Protein AF-A0A9J7MTH2-F1 (afdb_monomer)

Structure (mmCIF, N/CA/C/O backbone):
data_AF-A0A9J7MTH2-F1
#
_entry.id   AF-A0A9J7MTH2-F1
#
loop_
_atom_site.group_PDB
_atom_site.id
_atom_site.type_symbol
_atom_site.label_atom_id
_atom_site.label_alt_id
_atom_site.label_comp_id
_atom_site.label_asym_id
_atom_site.label_entity_id
_atom_site.label_seq_id
_atom_site.pdbx_PDB_ins_code
_atom_site.Cartn_x
_atom_site.Cartn_y
_atom_site.Cartn_z
_atom_site.occupancy
_atom_site.B_iso_or_equiv
_atom_site.auth_seq_id
_atom_site.auth_comp_id
_atom_site.auth_asym_id
_atom_site.auth_atom_id
_atom_site.pdbx_PDB_model_num
ATOM 1 N N . MET A 1 1 ? 22.127 -28.794 -50.608 1.00 39.22 1 MET A N 1
ATOM 2 C CA . MET A 1 1 ? 23.336 -27.946 -50.557 1.00 39.22 1 MET A CA 1
ATOM 3 C C . MET A 1 1 ? 23.397 -27.371 -49.159 1.00 39.22 1 MET A C 1
ATOM 5 O O . MET A 1 1 ? 22.383 -26.868 -48.700 1.00 39.22 1 MET A O 1
ATOM 9 N N . GLN A 1 2 ? 24.512 -27.570 -48.467 1.00 39.22 2 GLN A N 1
ATOM 10 C CA . GLN A 1 2 ? 24.725 -27.088 -47.103 1.00 39.22 2 GLN A CA 1
ATOM 11 C C . GLN A 1 2 ? 25.038 -25.586 -47.165 1.00 39.22 2 GLN A C 1
ATOM 13 O O . GLN A 1 2 ? 25.805 -25.175 -48.036 1.00 39.22 2 GLN A O 1
ATOM 18 N N . GLU A 1 3 ? 24.392 -24.772 -46.328 1.00 47.28 3 GLU A N 1
ATOM 19 C CA . GLU A 1 3 ? 24.642 -23.325 -46.290 1.00 47.28 3 GLU A CA 1
ATOM 20 C C . GLU A 1 3 ? 26.093 -23.048 -45.857 1.00 47.28 3 GLU A C 1
ATOM 22 O O . GLU A 1 3 ? 26.604 -23.748 -44.976 1.00 47.28 3 GLU A O 1
ATOM 27 N N . PRO A 1 4 ? 26.787 -22.069 -46.468 1.00 44.53 4 PRO A N 1
ATOM 28 C CA . PRO A 1 4 ? 28.135 -21.708 -46.047 1.00 44.53 4 PRO A CA 1
ATOM 29 C C . PRO A 1 4 ? 28.102 -21.143 -44.621 1.00 44.53 4 PRO A C 1
ATOM 31 O O . PRO A 1 4 ? 27.170 -20.436 -44.248 1.00 44.53 4 PRO A O 1
ATOM 34 N N . SER A 1 5 ? 29.107 -21.467 -43.809 1.00 43.59 5 SER A N 1
ATOM 35 C CA . SER A 1 5 ? 29.232 -20.991 -42.424 1.00 43.59 5 SER A CA 1
ATOM 36 C C . SER A 1 5 ? 30.360 -19.968 -42.312 1.00 43.59 5 SER A C 1
ATOM 38 O O . SER A 1 5 ? 31.414 -20.152 -42.923 1.00 43.59 5 SER A O 1
ATOM 40 N N . CYS A 1 6 ? 30.147 -18.898 -41.545 1.00 46.22 6 CYS A N 1
ATOM 41 C CA . CYS A 1 6 ? 31.109 -17.811 -41.367 1.00 46.22 6 CYS A CA 1
ATOM 42 C C . CYS A 1 6 ? 31.443 -17.636 -39.883 1.00 46.22 6 CYS A C 1
ATOM 44 O O . CYS A 1 6 ? 30.613 -17.890 -39.012 1.00 46.22 6 CYS A O 1
ATOM 46 N N . LEU A 1 7 ? 32.677 -17.209 -39.611 1.00 44.50 7 LEU A N 1
ATOM 47 C CA . LEU A 1 7 ? 33.167 -16.921 -38.264 1.00 44.50 7 LEU A CA 1
ATOM 48 C C . LEU A 1 7 ? 32.783 -15.486 -37.896 1.00 44.50 7 LEU A C 1
ATOM 50 O O . LEU A 1 7 ? 33.100 -14.560 -38.647 1.00 44.50 7 LEU A O 1
ATOM 54 N N . VAL A 1 8 ? 32.119 -15.301 -36.756 1.00 47.31 8 VAL A N 1
ATOM 55 C CA . VAL A 1 8 ? 31.792 -13.974 -36.220 1.00 47.31 8 VAL A CA 1
ATOM 56 C C . VAL A 1 8 ? 32.630 -13.750 -34.965 1.00 47.31 8 VAL A C 1
ATOM 58 O O . VAL A 1 8 ? 32.591 -14.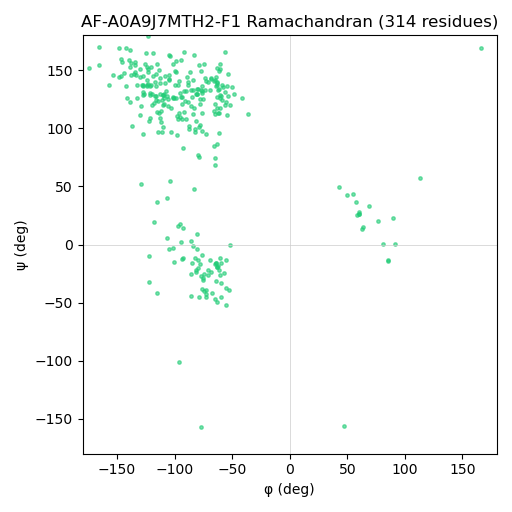561 -34.043 1.00 47.31 8 VAL A O 1
ATOM 61 N N . ASN A 1 9 ? 33.404 -12.661 -34.923 1.00 41.69 9 ASN A N 1
ATOM 62 C CA . ASN A 1 9 ? 34.123 -12.274 -33.710 1.00 41.69 9 ASN A CA 1
ATOM 63 C C . ASN A 1 9 ? 33.174 -11.521 -32.775 1.00 41.69 9 ASN A C 1
ATOM 65 O O . ASN A 1 9 ? 32.856 -10.355 -33.007 1.00 41.69 9 ASN A O 1
ATOM 69 N N . SER A 1 10 ? 32.742 -12.165 -31.694 1.00 44.59 10 SER A N 1
ATOM 70 C CA . SER A 1 10 ? 32.102 -11.491 -30.564 1.00 44.59 10 SER A CA 1
ATOM 71 C C . SER A 1 10 ? 33.179 -10.834 -29.694 1.00 44.59 10 SER A C 1
ATOM 73 O O . SER A 1 10 ? 33.565 -11.361 -28.653 1.00 44.59 10 SER A O 1
ATOM 75 N N . GLY A 1 11 ? 33.727 -9.710 -30.157 1.00 39.59 11 GLY A N 1
ATOM 76 C CA . GLY A 1 11 ? 34.792 -8.993 -29.460 1.00 39.59 11 GLY A CA 1
ATOM 77 C C . GLY A 1 11 ? 34.301 -7.749 -28.721 1.00 39.59 11 GLY A C 1
ATOM 78 O O . GLY A 1 11 ? 34.267 -6.670 -29.304 1.00 39.59 11 GLY A O 1
ATOM 79 N N . THR A 1 12 ? 34.044 -7.858 -27.415 1.00 38.47 12 THR A N 1
ATOM 80 C CA . THR A 1 12 ? 34.493 -6.820 -26.470 1.00 38.47 12 THR A CA 1
ATOM 81 C C . THR A 1 12 ? 35.896 -7.203 -26.021 1.00 38.47 12 THR A C 1
ATOM 83 O O . THR A 1 12 ? 36.113 -8.314 -25.540 1.00 38.47 12 THR A O 1
ATOM 86 N N . ALA A 1 13 ? 36.855 -6.305 -26.236 1.00 44.31 13 ALA A N 1
ATOM 87 C CA . ALA A 1 13 ? 38.274 -6.544 -26.017 1.00 44.31 13 ALA A CA 1
ATOM 88 C C . ALA A 1 13 ? 38.572 -7.098 -24.611 1.00 44.31 13 ALA A C 1
ATOM 90 O O . ALA A 1 13 ? 38.327 -6.426 -23.611 1.00 44.31 13 ALA A O 1
ATOM 91 N N . GLY A 1 14 ? 39.165 -8.296 -24.559 1.00 43.56 14 GLY A N 1
ATOM 92 C CA . GLY A 1 14 ? 39.853 -8.807 -23.372 1.00 43.56 14 GLY A CA 1
ATOM 93 C C . GLY A 1 14 ? 39.217 -10.011 -22.674 1.00 43.56 14 GLY A C 1
ATOM 94 O O . GLY A 1 14 ? 38.948 -9.940 -21.484 1.00 43.56 14 GLY A O 1
ATOM 95 N N . SER A 1 15 ? 39.009 -11.135 -23.363 1.00 38.62 15 SER A N 1
ATOM 96 C CA . SER A 1 15 ? 39.125 -12.494 -22.788 1.00 38.62 15 SER A CA 1
ATOM 97 C C . SER A 1 15 ? 38.948 -13.549 -23.889 1.00 38.62 15 SER A C 1
ATOM 99 O O . SER A 1 15 ? 38.339 -13.262 -24.912 1.00 38.62 15 SER A O 1
ATOM 101 N N . ASN A 1 16 ? 39.559 -14.727 -23.705 1.00 42.38 16 ASN A N 1
ATOM 102 C CA . ASN A 1 16 ? 39.655 -15.835 -24.670 1.00 42.38 16 ASN A CA 1
ATOM 103 C C . ASN A 1 16 ? 38.391 -16.022 -25.536 1.00 42.38 16 ASN A C 1
ATOM 105 O O . ASN A 1 16 ? 37.344 -16.426 -25.032 1.00 42.38 16 ASN A O 1
ATOM 109 N N . GLU A 1 17 ? 38.523 -15.751 -26.838 1.00 41.47 17 GLU A N 1
ATOM 110 C CA . GLU A 1 17 ? 37.441 -15.782 -27.827 1.00 41.47 17 GLU A CA 1
ATOM 111 C C . GLU A 1 17 ? 36.872 -17.201 -28.012 1.00 41.47 17 GLU A C 1
ATOM 113 O O . GLU A 1 17 ? 37.516 -18.093 -28.567 1.00 41.47 17 GLU A O 1
ATOM 118 N N . LEU A 1 18 ? 35.624 -17.398 -27.582 1.00 41.66 18 LEU A N 1
ATOM 119 C CA . LEU A 1 18 ? 34.748 -18.455 -28.084 1.00 41.66 18 LEU A CA 1
ATOM 120 C C . LEU A 1 18 ? 34.207 -17.999 -29.443 1.00 41.66 18 LEU A C 1
ATOM 122 O O . LEU A 1 18 ? 33.314 -17.161 -29.512 1.00 41.66 18 LEU A O 1
ATOM 126 N N . VAL A 1 19 ? 34.767 -18.538 -30.523 1.00 42.72 19 VAL A N 1
ATOM 127 C CA . VAL A 1 19 ? 34.315 -18.250 -31.889 1.00 42.72 19 VAL A CA 1
ATOM 128 C C . VAL A 1 19 ? 33.016 -19.011 -32.156 1.00 42.72 19 VAL A C 1
ATOM 130 O O . VAL A 1 19 ? 33.012 -20.243 -32.207 1.00 42.72 19 VAL A O 1
ATOM 133 N N . THR A 1 20 ? 31.906 -18.295 -32.325 1.00 40.62 20 THR A N 1
ATOM 134 C CA . THR A 1 20 ? 30.632 -18.881 -32.754 1.00 40.62 20 THR A CA 1
ATOM 135 C C . THR A 1 20 ? 30.595 -18.990 -34.282 1.00 40.62 20 THR A C 1
ATOM 137 O O . THR A 1 20 ? 30.965 -18.070 -35.014 1.00 40.62 20 THR A O 1
ATOM 140 N N . VAL A 1 21 ? 30.189 -20.161 -34.781 1.00 45.06 21 VAL A N 1
ATOM 141 C CA . VAL A 1 21 ? 30.024 -20.439 -36.215 1.00 45.06 21 VAL A CA 1
ATOM 142 C C . VAL A 1 21 ? 28.545 -20.271 -36.554 1.00 45.06 21 VAL A C 1
ATOM 144 O O . VAL A 1 21 ? 27.730 -21.090 -36.133 1.00 45.06 21 VAL A O 1
ATOM 147 N N . GLU A 1 22 ? 28.194 -19.233 -37.314 1.00 50.38 22 GLU A N 1
ATOM 148 C CA . GLU A 1 22 ? 26.819 -18.994 -37.777 1.00 50.38 22 GLU A CA 1
ATOM 149 C C . GLU A 1 22 ? 26.687 -19.264 -39.292 1.00 50.38 22 GLU A C 1
ATOM 151 O O . GLU A 1 22 ? 27.630 -19.012 -40.055 1.00 50.38 22 GLU A O 1
ATOM 156 N N . PRO A 1 23 ? 25.544 -19.798 -39.775 1.00 51.62 23 PRO A N 1
ATOM 157 C CA . PRO A 1 23 ? 25.292 -19.970 -41.205 1.00 51.62 23 PRO A CA 1
ATOM 158 C C . PRO A 1 23 ? 25.194 -18.596 -41.884 1.00 51.62 23 PRO A C 1
ATOM 160 O O . PRO A 1 23 ? 24.288 -17.807 -41.614 1.00 51.62 23 PRO A O 1
ATOM 163 N N . CYS A 1 24 ? 26.128 -18.281 -42.783 1.00 54.78 24 CYS A N 1
ATOM 164 C CA . CYS A 1 24 ? 26.079 -17.034 -43.528 1.00 54.78 24 CYS A CA 1
ATOM 165 C C . CYS A 1 24 ? 25.077 -17.151 -44.676 1.00 54.78 24 CYS A C 1
ATOM 167 O O . CYS A 1 24 ? 25.361 -17.682 -45.749 1.00 54.78 24 CYS A O 1
ATOM 169 N N . GLY A 1 25 ? 23.891 -16.585 -44.453 1.00 56.09 25 GLY A N 1
ATOM 170 C CA . GLY A 1 25 ? 22.900 -16.313 -45.491 1.00 56.09 25 GLY A CA 1
ATOM 171 C C . GLY A 1 25 ? 23.413 -15.276 -46.493 1.00 56.09 25 GLY A C 1
ATOM 172 O O . GLY A 1 25 ? 23.011 -14.115 -46.448 1.00 56.09 25 GLY A O 1
ATOM 173 N N . LEU A 1 26 ? 24.331 -15.672 -47.379 1.00 60.41 26 LEU A N 1
ATOM 174 C CA . LEU A 1 26 ? 24.807 -14.846 -48.487 1.00 60.41 26 LEU A CA 1
ATOM 175 C C . LEU A 1 26 ? 23.625 -14.492 -49.396 1.00 60.41 26 LEU A C 1
ATOM 177 O O . LEU A 1 26 ? 22.920 -15.380 -49.879 1.00 60.41 26 LEU A O 1
ATOM 181 N N . LYS A 1 27 ? 23.424 -13.193 -49.657 1.00 65.69 27 LYS A N 1
ATOM 182 C CA . LYS A 1 27 ? 22.414 -12.721 -50.611 1.00 65.69 27 LYS A CA 1
ATOM 183 C C . LYS A 1 27 ? 22.734 -13.288 -52.005 1.00 65.69 27 LYS A C 1
ATOM 185 O O . LYS A 1 27 ? 23.785 -12.946 -52.552 1.00 65.69 27 LYS A O 1
ATOM 190 N N . PRO A 1 28 ? 21.858 -14.112 -52.608 1.00 70.62 28 PRO A N 1
ATOM 191 C CA . PRO A 1 28 ? 22.099 -14.640 -53.946 1.00 70.62 28 PRO A CA 1
ATOM 192 C C . PRO A 1 28 ? 22.125 -13.502 -54.976 1.00 70.62 28 PRO A C 1
ATOM 194 O O . PRO A 1 28 ? 2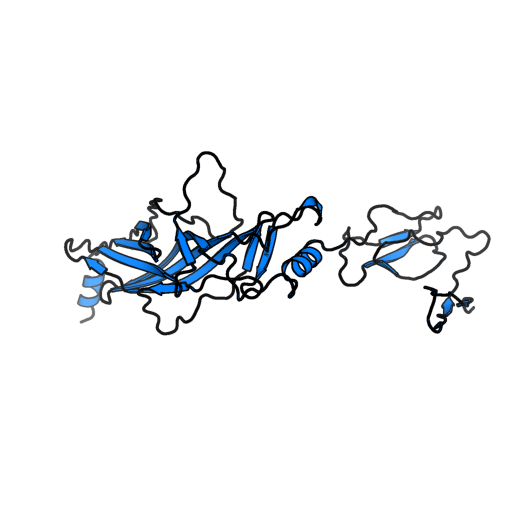1.275 -12.606 -54.944 1.00 70.62 28 PRO A O 1
ATOM 197 N N . CYS A 1 29 ? 23.085 -13.524 -55.905 1.00 69.31 29 CYS A N 1
ATOM 198 C CA . CYS A 1 29 ? 23.186 -12.513 -56.959 1.00 69.31 29 CYS A CA 1
ATOM 199 C C . CYS A 1 29 ? 21.898 -12.474 -57.802 1.00 69.31 29 CYS A C 1
ATOM 201 O O . CYS A 1 29 ? 21.479 -13.494 -58.343 1.00 69.31 29 CYS A O 1
ATOM 203 N N . GLY A 1 30 ? 21.274 -11.297 -57.913 1.00 71.25 30 GLY A N 1
ATOM 204 C CA . GLY A 1 30 ? 20.040 -11.095 -58.686 1.00 71.25 30 GLY A CA 1
ATOM 205 C C . GLY A 1 30 ? 18.739 -11.504 -57.981 1.00 71.25 30 GLY A C 1
ATOM 206 O O . GLY A 1 30 ? 17.673 -11.337 -58.566 1.00 71.25 30 GLY A O 1
ATOM 207 N N . ALA A 1 31 ? 18.791 -12.004 -56.740 1.00 78.56 31 ALA A N 1
ATOM 208 C CA . ALA A 1 31 ? 17.587 -12.337 -55.980 1.00 78.56 31 ALA A CA 1
ATOM 209 C C . ALA A 1 31 ? 16.944 -11.096 -55.337 1.00 78.56 31 ALA A C 1
ATOM 211 O O . ALA A 1 31 ? 17.620 -10.283 -54.693 1.00 78.56 31 ALA A O 1
ATOM 212 N N . ILE A 1 32 ? 15.619 -10.991 -55.478 1.00 83.62 32 ILE A N 1
ATOM 213 C CA . ILE A 1 32 ? 14.783 -10.016 -54.771 1.00 83.62 32 ILE A CA 1
ATOM 214 C C . ILE A 1 32 ? 14.521 -10.555 -53.361 1.00 83.62 32 ILE A C 1
ATOM 216 O O . ILE A 1 32 ? 14.159 -11.719 -53.190 1.00 83.62 32 ILE A O 1
ATOM 220 N N . GLY A 1 33 ? 14.761 -9.727 -52.350 1.00 87.25 33 GLY A N 1
ATOM 221 C CA . GLY A 1 33 ? 14.619 -10.089 -50.944 1.00 87.25 33 GLY A CA 1
ATOM 222 C C . GLY A 1 33 ? 15.275 -9.059 -50.032 1.00 87.25 33 GLY A C 1
ATOM 223 O O . GLY A 1 33 ? 16.001 -8.172 -50.497 1.00 87.25 33 GLY A O 1
ATOM 224 N N . CYS A 1 34 ? 15.011 -9.186 -48.740 1.00 89.12 34 CYS A N 1
ATOM 225 C CA . CYS A 1 34 ? 15.428 -8.234 -47.724 1.00 89.12 34 CYS A CA 1
ATOM 226 C C . CYS A 1 34 ? 16.808 -8.603 -47.175 1.00 89.12 34 CYS A C 1
ATOM 228 O O . CYS A 1 34 ? 17.154 -9.781 -47.068 1.00 89.12 34 CYS A O 1
ATOM 230 N N . GLY A 1 35 ? 17.611 -7.581 -46.868 1.00 85.81 35 GLY A N 1
ATOM 231 C CA . GLY A 1 35 ? 18.900 -7.746 -46.192 1.00 85.81 35 GLY A CA 1
ATOM 232 C C . GLY A 1 35 ? 18.733 -8.001 -44.696 1.00 85.81 35 GLY A C 1
ATOM 233 O O . GLY A 1 35 ? 17.669 -8.416 -44.249 1.00 85.81 35 GLY A O 1
ATOM 234 N N . VAL A 1 36 ? 19.770 -7.706 -43.916 1.00 86.94 36 VAL A N 1
ATOM 235 C CA . VAL A 1 36 ? 19.712 -7.766 -42.450 1.00 86.94 36 VAL A CA 1
ATOM 236 C C . VAL A 1 36 ? 18.564 -6.861 -41.947 1.00 86.94 36 VAL A C 1
ATOM 238 O O . VAL A 1 36 ? 18.442 -5.725 -42.418 1.00 86.94 36 VAL A O 1
ATOM 241 N N . PRO A 1 37 ? 17.679 -7.347 -41.056 1.00 86.12 37 PRO A N 1
ATOM 242 C CA . PRO A 1 37 ? 16.672 -6.512 -40.393 1.00 86.12 37 PRO A CA 1
ATOM 243 C C . PRO A 1 37 ? 17.272 -5.304 -39.636 1.00 86.12 37 PRO A C 1
ATOM 245 O O . PRO A 1 37 ? 18.470 -5.308 -39.373 1.00 86.12 37 PRO A O 1
ATOM 248 N N . PRO A 1 38 ? 16.475 -4.295 -39.232 1.00 84.62 38 PRO A N 1
ATOM 249 C CA . PRO A 1 38 ? 16.932 -3.203 -38.357 1.00 84.62 38 PRO A CA 1
ATOM 250 C C . PRO A 1 38 ? 17.371 -3.692 -36.970 1.00 84.62 38 PRO A C 1
ATOM 252 O O . PRO A 1 38 ? 16.764 -4.620 -36.422 1.00 84.62 38 PRO A O 1
ATOM 255 N N . ASP A 1 39 ? 18.464 -3.147 -36.417 1.00 82.56 39 ASP A N 1
ATOM 256 C CA . ASP A 1 39 ? 18.961 -3.476 -35.063 1.00 82.56 39 ASP A CA 1
ATOM 257 C C . ASP A 1 39 ? 17.943 -3.066 -34.005 1.00 82.56 39 ASP A C 1
ATOM 259 O O . ASP A 1 39 ? 17.316 -2.015 -34.103 1.00 82.56 39 ASP A O 1
ATOM 263 N N . VAL A 1 40 ? 17.747 -3.951 -33.029 1.00 83.81 40 VAL A N 1
ATOM 264 C CA . VAL A 1 40 ? 16.784 -3.768 -31.948 1.00 83.81 40 VAL A CA 1
ATOM 265 C C . VAL A 1 40 ? 17.577 -3.663 -30.664 1.00 83.81 40 VAL A C 1
ATOM 267 O O . VAL A 1 40 ? 18.215 -4.633 -30.249 1.00 83.81 40 VAL A O 1
ATOM 270 N N . GLU A 1 41 ? 17.547 -2.494 -30.034 1.00 82.81 41 GLU A N 1
ATOM 271 C CA . GLU A 1 41 ? 18.138 -2.343 -28.710 1.00 82.81 41 GLU A CA 1
ATOM 272 C C . GLU A 1 41 ? 17.424 -3.265 -27.720 1.00 82.81 41 GLU A C 1
ATOM 274 O O . GLU A 1 41 ? 16.198 -3.366 -27.707 1.00 82.81 41 GLU A O 1
ATOM 279 N N . PHE A 1 42 ? 18.214 -3.970 -26.909 1.00 85.75 42 PHE A N 1
ATOM 280 C CA . PHE A 1 42 ? 17.720 -4.877 -25.872 1.00 85.75 42 PHE A CA 1
ATOM 281 C C . PHE A 1 42 ? 16.818 -6.017 -26.374 1.00 85.75 42 PHE A C 1
ATOM 283 O O . PHE A 1 42 ? 16.019 -6.568 -25.613 1.00 85.75 42 PHE A O 1
ATOM 290 N N . GLY A 1 43 ? 16.974 -6.411 -27.639 1.00 87.50 43 GLY A N 1
ATOM 291 C CA . GLY A 1 43 ? 16.270 -7.539 -28.233 1.00 87.50 43 GLY A CA 1
ATOM 292 C C . GLY A 1 43 ? 17.155 -8.388 -29.140 1.00 87.50 43 GLY A C 1
ATOM 293 O O . GLY A 1 43 ? 18.257 -8.012 -29.529 1.00 87.50 43 GLY A O 1
ATOM 294 N N . THR A 1 44 ? 16.645 -9.563 -29.490 1.00 89.06 44 THR A N 1
ATOM 295 C CA . THR A 1 44 ? 17.255 -10.512 -30.425 1.00 89.06 44 THR A CA 1
ATOM 296 C C . THR A 1 44 ? 16.266 -10.868 -31.527 1.00 89.06 44 THR A C 1
ATOM 298 O O . THR A 1 44 ? 15.051 -10.756 -31.360 1.00 89.06 44 THR A O 1
ATOM 301 N N . ARG A 1 45 ? 16.778 -11.292 -32.684 1.00 89.56 45 ARG A N 1
ATOM 302 C CA . ARG A 1 45 ? 15.958 -11.640 -33.850 1.00 89.56 45 ARG A CA 1
ATOM 303 C C . ARG A 1 45 ? 15.882 -13.143 -34.030 1.00 89.56 45 ARG A C 1
ATOM 305 O O . ARG A 1 45 ? 16.865 -13.845 -33.823 1.00 89.56 45 ARG A O 1
ATOM 312 N N . ASN A 1 46 ? 14.740 -13.622 -34.501 1.00 89.25 46 ASN A N 1
ATOM 313 C CA . ASN A 1 46 ? 14.542 -15.017 -34.848 1.00 89.25 46 ASN A CA 1
ATOM 314 C C . ASN A 1 46 ? 13.732 -15.140 -36.154 1.00 89.25 46 ASN A C 1
ATOM 316 O O . ASN A 1 46 ? 12.603 -14.653 -36.204 1.00 89.25 46 ASN A O 1
ATOM 320 N N . PRO A 1 47 ? 14.242 -15.804 -37.205 1.00 85.31 47 PRO A N 1
ATOM 321 C CA . PRO A 1 47 ? 15.554 -16.449 -37.294 1.00 85.31 47 PRO A CA 1
ATOM 322 C C . PRO A 1 47 ? 16.696 -15.442 -37.512 1.00 85.31 47 PRO A C 1
ATOM 324 O O . PRO A 1 47 ? 16.509 -14.422 -38.174 1.00 85.31 47 PRO A O 1
ATOM 327 N N . VAL A 1 48 ? 17.891 -15.751 -36.998 1.00 84.00 48 VAL A N 1
ATOM 328 C CA . VAL A 1 48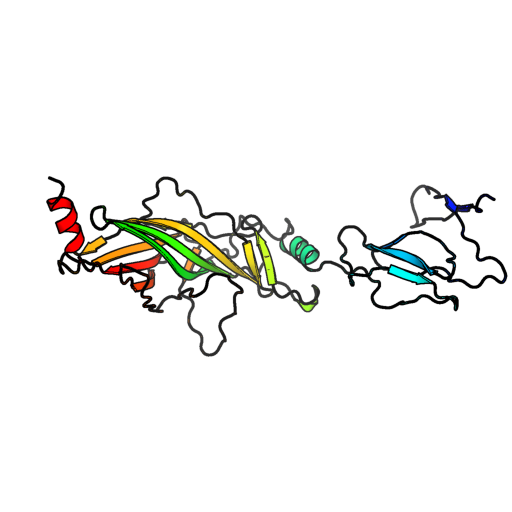 ? 19.118 -14.977 -37.258 1.00 84.00 48 VAL A CA 1
ATOM 329 C C . VAL A 1 48 ? 19.610 -15.308 -38.669 1.00 84.00 48 VAL A C 1
ATOM 331 O O . VAL A 1 48 ? 20.212 -16.355 -38.899 1.00 84.00 48 VAL A O 1
ATOM 334 N N . LYS A 1 49 ? 19.279 -14.453 -39.641 1.00 84.94 49 LYS A N 1
ATOM 335 C CA . LYS A 1 49 ? 19.708 -14.576 -41.041 1.00 84.94 49 LYS A CA 1
ATOM 336 C C . LYS A 1 49 ? 20.095 -13.209 -41.600 1.00 84.94 49 LYS A C 1
ATOM 338 O O . LYS A 1 49 ? 19.550 -12.181 -41.207 1.00 84.94 49 LYS A O 1
ATOM 343 N N . ASN A 1 50 ? 20.995 -13.221 -42.582 1.00 82.69 50 ASN A N 1
ATOM 344 C CA . ASN A 1 50 ? 21.441 -12.008 -43.278 1.00 82.69 50 ASN A CA 1
ATOM 345 C C . ASN A 1 50 ? 20.645 -11.709 -44.561 1.00 82.69 50 ASN A C 1
ATOM 347 O O . ASN A 1 50 ? 20.763 -10.618 -45.121 1.00 82.69 50 ASN A O 1
ATOM 351 N N . PHE A 1 51 ? 19.842 -12.668 -45.032 1.00 87.50 51 PHE A N 1
ATOM 352 C CA . PHE A 1 51 ? 18.991 -12.531 -46.209 1.00 87.50 51 PHE A CA 1
ATOM 353 C C . PHE A 1 51 ? 17.653 -13.238 -45.994 1.00 87.50 51 PHE A C 1
ATOM 355 O O . PHE A 1 51 ? 17.622 -14.379 -45.526 1.00 87.50 51 PHE A O 1
ATOM 362 N N . HIS A 1 52 ? 16.572 -12.569 -46.390 1.00 89.19 52 HIS A N 1
ATOM 363 C CA . HIS A 1 52 ? 15.204 -13.063 -46.279 1.00 89.19 52 HIS A CA 1
ATOM 364 C C . HIS A 1 52 ? 14.481 -12.997 -47.620 1.00 89.19 52 HIS A C 1
ATOM 366 O O . HIS A 1 52 ? 14.563 -11.998 -48.341 1.00 89.19 52 HIS A O 1
ATOM 372 N N . ARG A 1 53 ? 13.755 -14.064 -47.959 1.00 90.00 53 ARG A N 1
ATOM 373 C CA . ARG A 1 53 ? 12.924 -14.103 -49.173 1.00 90.00 53 ARG A CA 1
ATOM 374 C C . ARG A 1 53 ? 11.608 -13.345 -48.957 1.00 90.00 53 ARG A C 1
ATOM 376 O O . ARG A 1 53 ? 11.149 -13.260 -47.816 1.00 90.00 53 ARG A O 1
ATOM 383 N N . PRO A 1 54 ? 10.969 -12.832 -50.024 1.00 92.94 54 PRO A N 1
ATOM 384 C CA . PRO A 1 54 ? 9.624 -12.277 -49.928 1.00 92.94 54 PRO A CA 1
ATOM 385 C C . PRO A 1 54 ? 8.647 -13.222 -49.216 1.00 92.94 54 PRO A C 1
ATOM 387 O O . PRO A 1 54 ? 8.662 -14.433 -49.440 1.00 92.94 54 PRO A O 1
ATOM 390 N N . GLY A 1 55 ? 7.840 -12.666 -48.314 1.00 90.62 55 GLY A N 1
ATOM 391 C CA . GLY A 1 55 ? 6.895 -13.390 -47.463 1.00 90.62 55 GLY A CA 1
ATOM 392 C C . GLY A 1 55 ? 7.482 -13.960 -46.165 1.00 90.62 55 GLY A C 1
ATOM 393 O O . GLY A 1 55 ? 6.713 -14.320 -45.274 1.00 90.62 55 GLY A O 1
ATOM 394 N N . GLU A 1 56 ? 8.811 -14.023 -46.003 1.00 91.12 56 GLU A N 1
ATOM 395 C CA . GLU A 1 56 ? 9.419 -14.493 -44.752 1.00 91.12 56 GLU A CA 1
ATOM 396 C C . GLU A 1 56 ? 9.239 -13.482 -43.614 1.00 91.12 56 GLU A C 1
ATOM 398 O O . GLU A 1 56 ? 9.383 -12.270 -43.801 1.00 91.12 56 GLU A O 1
ATOM 403 N N . LYS A 1 57 ? 8.960 -14.007 -42.415 1.00 92.69 57 LYS A N 1
ATOM 404 C CA . LYS A 1 57 ? 8.809 -13.230 -41.183 1.00 92.69 57 LYS A CA 1
ATOM 405 C C . LYS A 1 57 ? 10.020 -13.376 -40.272 1.00 92.69 57 LYS A C 1
ATOM 407 O O . LYS A 1 57 ? 10.560 -14.471 -40.120 1.00 92.69 57 LYS A O 1
ATOM 412 N N . VAL A 1 58 ? 10.391 -12.275 -39.632 1.00 91.88 58 VAL A N 1
ATOM 413 C CA . VAL A 1 58 ? 11.372 -12.218 -38.547 1.00 91.88 58 VAL A CA 1
ATOM 414 C C . VAL A 1 58 ? 10.658 -11.750 -37.294 1.00 91.88 58 VAL A C 1
ATOM 416 O O . VAL A 1 58 ? 9.983 -10.725 -37.311 1.00 91.88 58 VAL A O 1
ATOM 419 N N . TYR A 1 59 ? 10.808 -12.508 -36.218 1.00 90.94 59 TYR A N 1
ATOM 420 C CA . TYR A 1 59 ? 10.284 -12.198 -34.898 1.00 90.94 59 TYR A CA 1
ATOM 421 C C . TYR A 1 59 ? 11.369 -11.535 -34.058 1.00 90.94 59 TYR A C 1
ATOM 423 O O . TYR A 1 59 ? 12.533 -11.933 -34.113 1.00 90.94 59 TYR A O 1
ATOM 431 N N . ILE A 1 60 ? 10.983 -10.539 -33.273 1.00 90.75 60 ILE A N 1
ATOM 432 C CA . ILE A 1 60 ? 11.855 -9.863 -32.318 1.00 90.75 60 ILE A CA 1
ATOM 433 C C . ILE A 1 60 ? 11.477 -10.328 -30.919 1.00 90.75 60 ILE A C 1
ATOM 435 O O . ILE A 1 60 ? 10.326 -10.213 -30.497 1.00 90.75 60 ILE A O 1
ATOM 439 N N . ASN A 1 61 ? 12.471 -10.834 -30.200 1.00 89.62 61 ASN A N 1
ATOM 440 C CA . ASN A 1 61 ? 12.351 -11.282 -28.824 1.00 89.62 61 ASN A CA 1
ATOM 441 C C . ASN A 1 61 ? 13.112 -10.310 -27.927 1.00 89.62 61 ASN A C 1
ATOM 443 O O . ASN A 1 61 ? 14.323 -10.155 -28.083 1.00 89.62 61 ASN A O 1
ATOM 447 N N . CYS A 1 62 ? 12.428 -9.676 -26.980 1.00 89.38 62 CYS A N 1
ATOM 448 C CA . CYS A 1 62 ? 13.096 -8.825 -26.004 1.00 89.38 62 CYS A CA 1
ATOM 449 C C . CYS A 1 62 ? 13.960 -9.650 -25.051 1.00 89.38 62 CYS A C 1
ATOM 451 O O . CYS A 1 62 ? 13.602 -10.770 -24.678 1.00 89.38 62 CYS A O 1
ATOM 453 N N . ASN A 1 63 ? 15.111 -9.094 -24.676 1.00 86.94 63 ASN A N 1
ATOM 454 C CA . ASN A 1 63 ? 15.976 -9.680 -23.662 1.00 86.94 63 ASN A CA 1
ATOM 455 C C . ASN A 1 63 ? 15.218 -9.773 -22.331 1.00 86.94 63 ASN A C 1
ATOM 457 O O . ASN A 1 63 ? 14.283 -9.012 -22.074 1.00 86.94 63 ASN A O 1
ATOM 461 N N . ALA A 1 64 ? 15.631 -10.699 -21.463 1.00 77.25 64 ALA A N 1
ATOM 462 C CA . ALA A 1 64 ? 15.032 -10.830 -20.139 1.00 77.25 64 ALA A CA 1
ATOM 463 C C . ALA A 1 64 ? 15.066 -9.480 -19.393 1.00 77.25 64 ALA A C 1
ATOM 465 O O . ALA A 1 64 ? 16.122 -8.856 -19.297 1.00 77.25 64 ALA A O 1
ATOM 466 N N . GLY A 1 65 ? 13.912 -9.036 -18.888 1.00 71.50 65 GLY A N 1
ATOM 467 C CA . GLY A 1 65 ? 13.763 -7.750 -18.191 1.00 71.50 65 GLY A CA 1
ATOM 468 C C . GLY A 1 65 ? 13.366 -6.556 -19.070 1.00 71.50 65 GLY A C 1
ATOM 469 O O . GLY A 1 65 ? 13.202 -5.462 -18.537 1.00 71.50 65 GLY A O 1
ATOM 470 N N . TYR A 1 66 ? 13.175 -6.749 -20.379 1.00 84.25 66 TYR A N 1
ATOM 471 C CA . TYR A 1 66 ? 12.698 -5.713 -21.300 1.00 84.25 66 TYR A CA 1
ATOM 472 C C . TYR A 1 66 ? 11.301 -6.042 -21.828 1.00 84.25 66 TYR A C 1
ATOM 474 O O . TYR A 1 66 ? 10.968 -7.203 -22.080 1.00 84.25 66 TYR A O 1
ATOM 482 N N . ILE A 1 67 ? 10.482 -5.009 -22.003 1.00 86.56 67 ILE A N 1
ATOM 483 C CA . ILE A 1 67 ? 9.095 -5.117 -22.454 1.00 86.56 67 ILE A CA 1
ATOM 484 C C . ILE A 1 67 ? 8.982 -4.817 -23.948 1.00 86.56 67 ILE A C 1
ATOM 486 O O . ILE A 1 67 ? 9.757 -4.050 -24.517 1.00 86.56 67 ILE A O 1
ATOM 490 N N . ARG A 1 68 ? 8.004 -5.451 -24.597 1.00 87.88 68 ARG A N 1
ATOM 491 C CA . ARG A 1 68 ? 7.708 -5.230 -26.016 1.00 87.88 68 ARG A CA 1
ATOM 492 C C . ARG A 1 68 ? 6.969 -3.906 -26.171 1.00 87.88 68 ARG A C 1
ATOM 494 O O . ARG A 1 68 ? 5.981 -3.691 -25.476 1.00 87.88 68 ARG A O 1
ATOM 501 N N . GLU A 1 69 ? 7.397 -3.060 -27.105 1.00 83.62 69 GLU A N 1
ATOM 502 C CA . GLU A 1 69 ? 6.673 -1.818 -27.412 1.00 83.62 69 GLU A CA 1
ATOM 503 C C . GLU A 1 69 ? 5.343 -2.063 -28.139 1.00 83.62 69 GLU A C 1
ATOM 505 O O . GLU A 1 69 ? 4.454 -1.218 -28.092 1.00 83.62 69 GLU A O 1
ATOM 510 N N . ASN A 1 70 ? 5.189 -3.219 -28.796 1.00 83.44 70 ASN A N 1
ATOM 511 C CA . ASN A 1 70 ? 3.965 -3.617 -29.487 1.00 83.44 70 ASN A CA 1
ATOM 512 C C . ASN A 1 70 ? 3.635 -5.096 -29.287 1.00 83.44 70 ASN A C 1
ATOM 514 O O . ASN A 1 70 ? 4.512 -5.924 -29.045 1.00 83.44 70 ASN A O 1
ATOM 518 N N . ASP A 1 71 ? 2.365 -5.441 -29.490 1.00 81.19 71 ASP A N 1
ATOM 519 C CA . ASP A 1 71 ? 1.915 -6.836 -29.479 1.00 81.19 71 ASP A CA 1
ATOM 520 C C . ASP A 1 71 ? 2.484 -7.636 -30.660 1.00 81.19 71 ASP A C 1
ATOM 522 O O . ASP A 1 71 ? 2.935 -8.774 -30.494 1.00 81.19 71 ASP A O 1
ATOM 526 N N . ASP A 1 72 ? 2.518 -7.032 -31.854 1.00 85.06 72 ASP A N 1
ATOM 527 C CA . ASP A 1 72 ? 3.093 -7.639 -33.056 1.00 85.06 72 ASP A CA 1
ATOM 528 C C . ASP A 1 72 ? 4.569 -7.250 -33.231 1.00 85.06 72 ASP A C 1
ATOM 530 O O . ASP A 1 72 ? 4.920 -6.348 -33.998 1.00 85.06 72 ASP A O 1
ATOM 534 N N . MET A 1 73 ? 5.444 -7.983 -32.544 1.00 87.06 73 MET A N 1
ATOM 535 C CA . MET A 1 73 ? 6.905 -7.891 -32.673 1.00 87.06 73 MET A CA 1
ATOM 536 C C . MET A 1 73 ? 7.436 -8.724 -33.849 1.00 87.06 73 MET A C 1
ATOM 538 O O . MET A 1 73 ? 8.371 -9.512 -33.699 1.00 87.06 73 MET A O 1
ATOM 542 N N . SER A 1 74 ? 6.821 -8.600 -35.027 1.00 91.06 74 SER A N 1
ATOM 543 C CA . SER A 1 74 ? 7.286 -9.279 -36.239 1.00 91.06 74 SER A CA 1
ATOM 544 C C . SER A 1 74 ? 7.405 -8.336 -37.430 1.00 91.06 74 SER A C 1
ATOM 546 O O . SER A 1 74 ? 6.595 -7.433 -37.603 1.00 91.06 74 SER A O 1
ATOM 548 N N . ILE A 1 75 ? 8.406 -8.547 -38.282 1.00 91.75 75 ILE A N 1
ATOM 549 C CA . ILE A 1 75 ? 8.539 -7.862 -39.573 1.00 91.75 75 ILE A CA 1
ATOM 550 C C . ILE A 1 75 ? 8.502 -8.876 -40.699 1.00 91.75 75 ILE A C 1
ATOM 552 O O . ILE A 1 75 ? 8.994 -9.993 -40.557 1.00 91.75 75 ILE A O 1
ATOM 556 N N . THR A 1 76 ? 7.917 -8.492 -41.828 1.00 93.88 76 THR A N 1
ATOM 557 C CA . THR A 1 76 ? 7.798 -9.364 -43.000 1.00 93.88 76 THR A CA 1
ATOM 558 C C . THR A 1 76 ? 8.578 -8.769 -44.160 1.00 93.88 76 THR A C 1
ATOM 560 O O . THR A 1 76 ? 8.499 -7.565 -44.407 1.00 93.88 76 THR A O 1
ATOM 563 N N . CYS A 1 77 ? 9.326 -9.594 -44.887 1.00 93.56 77 CYS A N 1
ATOM 564 C CA . CYS A 1 77 ? 9.963 -9.155 -46.118 1.00 93.56 77 CYS A CA 1
ATOM 565 C C . CYS A 1 77 ? 8.924 -9.042 -47.241 1.00 93.56 77 CYS A C 1
ATOM 567 O O . CYS A 1 77 ? 8.204 -9.998 -47.523 1.00 93.56 77 CYS A O 1
ATOM 569 N N . THR A 1 78 ? 8.820 -7.880 -47.880 1.00 93.75 78 THR A N 1
ATOM 570 C CA . THR A 1 78 ? 7.856 -7.643 -48.964 1.00 93.75 78 THR A CA 1
ATOM 571 C C . THR A 1 78 ? 8.377 -8.148 -50.313 1.00 93.75 78 THR A C 1
ATOM 573 O O . THR A 1 78 ? 9.579 -8.332 -50.507 1.00 93.75 78 THR A O 1
ATOM 576 N N . GLU A 1 79 ? 7.472 -8.302 -51.283 1.00 92.94 79 GLU A N 1
ATOM 577 C CA . GLU A 1 79 ? 7.797 -8.656 -52.678 1.00 92.94 79 GLU A CA 1
ATOM 578 C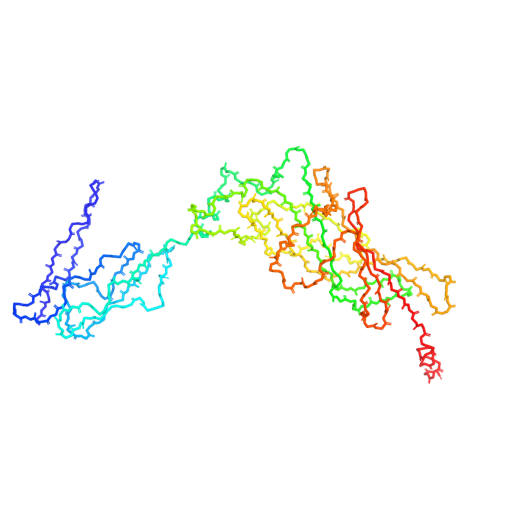 C . GLU A 1 79 ? 8.765 -7.671 -53.348 1.00 92.94 79 GLU A C 1
ATOM 580 O O . GLU A 1 79 ? 9.513 -8.048 -54.244 1.00 92.94 79 GLU A O 1
ATOM 585 N N . ASN A 1 80 ? 8.820 -6.423 -52.875 1.00 90.69 80 ASN A N 1
ATOM 586 C CA . ASN A 1 80 ? 9.728 -5.400 -53.395 1.00 90.69 80 ASN A CA 1
ATOM 587 C C . ASN A 1 80 ? 11.125 -5.442 -52.744 1.00 90.69 80 ASN A C 1
ATOM 589 O O . ASN A 1 80 ? 11.967 -4.596 -53.045 1.00 90.69 80 ASN A O 1
ATOM 593 N N . GLY A 1 81 ? 11.391 -6.402 -51.850 1.00 87.69 81 GLY A N 1
ATOM 594 C CA . GLY A 1 81 ? 12.676 -6.538 -51.159 1.00 87.69 81 GLY A CA 1
ATOM 595 C C . GLY A 1 81 ? 12.898 -5.530 -50.027 1.00 87.69 81 GLY A C 1
ATOM 596 O O . GLY A 1 81 ? 14.041 -5.294 -49.636 1.00 87.69 81 GLY A O 1
ATOM 597 N N . THR A 1 82 ? 11.826 -4.936 -49.495 1.00 91.00 82 THR A N 1
ATOM 598 C CA . THR A 1 82 ? 11.856 -4.036 -48.329 1.00 91.00 82 THR A CA 1
ATOM 599 C C . THR A 1 82 ? 11.100 -4.633 -47.144 1.00 91.00 82 THR A C 1
ATOM 601 O O . THR A 1 82 ? 10.208 -5.464 -47.320 1.00 91.00 82 THR A O 1
ATOM 604 N N . TRP A 1 83 ? 11.438 -4.215 -45.926 1.00 91.44 83 TRP A N 1
ATOM 605 C CA . TRP A 1 83 ? 10.734 -4.640 -44.715 1.00 91.44 83 TRP A CA 1
ATOM 606 C C . TRP A 1 83 ? 9.351 -3.985 -44.603 1.00 91.44 83 TRP A C 1
ATOM 608 O O . TRP A 1 83 ? 9.195 -2.810 -44.921 1.00 91.44 83 TRP A O 1
ATOM 618 N N . SER A 1 84 ? 8.350 -4.746 -44.147 1.00 90.62 84 SER A N 1
ATOM 619 C CA . SER A 1 84 ? 6.946 -4.312 -44.061 1.00 90.62 84 SER A CA 1
ATOM 620 C C . SER A 1 84 ? 6.710 -3.158 -43.086 1.00 90.62 84 SER A C 1
ATOM 622 O O . SER A 1 84 ? 5.788 -2.373 -43.277 1.00 90.62 84 SER A O 1
ATOM 624 N N . LYS A 1 85 ? 7.514 -3.093 -42.025 1.00 86.44 85 LYS A N 1
ATOM 625 C CA . LYS A 1 85 ? 7.548 -2.011 -41.041 1.00 86.44 85 LYS A CA 1
ATOM 626 C C . LYS A 1 85 ? 8.939 -1.961 -40.416 1.00 86.44 85 LYS A C 1
ATOM 628 O O . LYS A 1 85 ? 9.580 -3.000 -40.256 1.00 86.44 85 LYS A O 1
ATOM 633 N N . THR A 1 86 ? 9.391 -0.758 -40.097 1.00 74.56 86 THR A N 1
ATOM 634 C CA . THR A 1 86 ? 10.674 -0.494 -39.426 1.00 74.56 86 THR A CA 1
ATOM 635 C C . THR A 1 86 ? 10.501 0.275 -38.125 1.00 74.56 86 THR A C 1
ATOM 637 O O . THR A 1 86 ? 11.445 0.363 -37.349 1.00 74.56 86 THR A O 1
ATOM 640 N N . ASP A 1 87 ? 9.296 0.782 -37.872 1.00 77.81 87 ASP A N 1
ATOM 641 C CA . ASP A 1 87 ? 8.992 1.622 -36.722 1.00 77.81 87 ASP A CA 1
ATOM 642 C C . ASP A 1 87 ? 8.341 0.791 -35.608 1.00 77.81 87 ASP A C 1
ATOM 644 O O . ASP A 1 87 ? 7.618 -0.176 -35.875 1.00 77.81 87 ASP A O 1
ATOM 648 N N . ASN A 1 88 ? 8.590 1.191 -34.360 1.00 72.25 88 ASN A N 1
ATOM 649 C CA . ASN A 1 88 ? 8.033 0.602 -33.137 1.00 72.25 88 ASN A CA 1
ATOM 650 C C . ASN A 1 88 ? 8.320 -0.906 -32.962 1.00 72.25 88 ASN A C 1
ATOM 652 O O . ASN A 1 88 ? 7.487 -1.686 -32.497 1.00 72.25 88 ASN A O 1
ATOM 656 N N . LEU A 1 89 ? 9.513 -1.328 -33.370 1.00 80.88 89 LEU A N 1
ATOM 657 C CA . LEU A 1 89 ? 10.035 -2.683 -33.191 1.00 80.88 89 LEU A CA 1
ATOM 658 C C . LEU A 1 89 ? 11.124 -2.697 -32.115 1.00 80.88 89 LEU A C 1
ATOM 660 O O . LEU A 1 89 ? 12.152 -3.351 -32.274 1.00 80.88 89 LEU A O 1
ATOM 664 N N . GLY A 1 90 ? 10.904 -1.931 -31.046 1.00 82.50 90 GLY A N 1
ATOM 665 C CA . GLY A 1 90 ? 11.818 -1.770 -29.927 1.00 82.50 90 GLY A CA 1
ATOM 666 C C . GLY A 1 90 ? 11.452 -2.634 -28.724 1.00 82.50 90 GLY A C 1
ATOM 667 O O . GLY A 1 90 ? 10.306 -3.060 -28.537 1.00 82.50 90 GLY A O 1
ATOM 668 N N . CYS A 1 91 ? 12.458 -2.879 -27.896 1.00 87.00 91 CYS A N 1
ATOM 669 C CA . CYS A 1 91 ? 12.290 -3.396 -26.550 1.00 87.00 91 CYS A CA 1
ATOM 670 C C . CYS A 1 91 ? 12.624 -2.267 -25.582 1.00 87.00 91 CYS A C 1
ATOM 672 O O . CYS A 1 91 ? 13.733 -1.734 -25.614 1.00 87.00 91 CYS A O 1
ATOM 674 N N . SER A 1 92 ? 11.672 -1.884 -24.739 1.00 83.31 92 SER A N 1
ATOM 675 C CA . SER A 1 92 ? 11.856 -0.791 -23.788 1.00 83.31 92 SER A CA 1
ATOM 676 C C . SER A 1 92 ? 12.132 -1.320 -22.383 1.00 83.31 92 SER A C 1
ATOM 678 O O . SER A 1 92 ? 11.833 -2.467 -22.038 1.00 83.31 92 SER A O 1
ATOM 680 N N . VAL A 1 93 ? 12.793 -0.492 -21.575 1.00 82.88 93 VAL A N 1
ATOM 681 C CA . VAL A 1 93 ? 13.062 -0.796 -20.167 1.00 82.88 93 VAL A CA 1
ATOM 682 C C . VAL A 1 93 ? 11.743 -0.747 -19.402 1.00 82.88 93 VAL A C 1
ATOM 684 O O . VAL A 1 93 ? 11.002 0.231 -19.514 1.00 82.88 93 VAL A O 1
ATOM 687 N N . ASP A 1 94 ? 11.471 -1.756 -18.572 1.00 86.44 94 ASP A N 1
ATOM 688 C CA . ASP A 1 94 ? 10.414 -1.627 -17.571 1.00 86.44 94 ASP A CA 1
ATOM 689 C C . ASP A 1 94 ? 10.889 -0.690 -16.450 1.00 86.44 94 ASP A C 1
ATOM 691 O O . ASP A 1 94 ? 11.585 -1.080 -15.503 1.00 86.44 94 ASP A O 1
ATOM 695 N N . TYR A 1 95 ? 10.516 0.583 -16.575 1.00 87.88 95 TYR A N 1
ATOM 696 C CA . TYR A 1 95 ? 10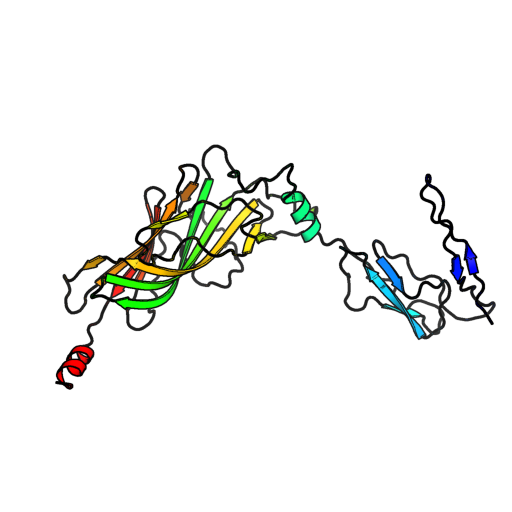.873 1.612 -15.609 1.00 87.88 95 TYR A CA 1
ATOM 697 C C . TYR A 1 95 ? 10.327 1.338 -14.203 1.00 87.88 95 TYR A C 1
ATOM 699 O O . TYR A 1 95 ? 10.908 1.846 -13.248 1.00 87.88 95 TYR A O 1
ATOM 707 N N . ARG A 1 96 ? 9.271 0.524 -14.036 1.00 90.31 96 ARG A N 1
ATOM 708 C CA . ARG A 1 96 ? 8.736 0.172 -12.709 1.00 90.31 96 ARG A CA 1
ATOM 709 C C . ARG A 1 96 ? 9.670 -0.785 -11.982 1.00 90.31 96 ARG A C 1
ATOM 711 O O . ARG A 1 96 ? 9.955 -0.572 -10.807 1.00 90.31 96 ARG A O 1
ATOM 718 N N . ILE A 1 97 ? 10.205 -1.783 -12.688 1.00 88.75 97 ILE A N 1
ATOM 719 C CA . ILE A 1 97 ? 11.199 -2.717 -12.132 1.00 88.75 97 ILE A CA 1
ATOM 720 C C . ILE A 1 97 ? 12.486 -1.965 -11.788 1.00 88.75 97 ILE A C 1
ATOM 722 O O . ILE A 1 97 ? 13.026 -2.111 -10.691 1.00 88.75 97 ILE A O 1
ATOM 726 N N . GLN A 1 98 ? 12.968 -1.124 -12.707 1.00 88.75 98 GLN A N 1
ATOM 727 C CA . GLN A 1 98 ? 14.161 -0.314 -12.468 1.00 88.75 98 GLN A CA 1
ATOM 728 C C . GLN A 1 98 ? 13.980 0.617 -11.261 1.00 88.75 98 GLN A C 1
ATOM 730 O O . GLN A 1 98 ? 14.876 0.717 -10.420 1.00 88.75 98 GLN A O 1
ATOM 735 N N . LEU A 1 99 ? 12.828 1.286 -11.170 1.00 93.81 99 LEU A N 1
ATOM 736 C CA . LEU A 1 99 ? 12.489 2.172 -10.063 1.00 93.81 99 LEU A CA 1
ATOM 737 C C . LEU A 1 99 ? 12.416 1.405 -8.741 1.00 93.81 99 LEU A C 1
ATOM 739 O O . LEU A 1 99 ? 13.071 1.815 -7.790 1.00 93.81 99 LEU A O 1
ATOM 743 N N . SER A 1 100 ? 11.695 0.282 -8.697 1.00 94.38 100 SER A N 1
ATOM 744 C CA . SER A 1 100 ? 11.566 -0.567 -7.505 1.00 94.38 100 SER A CA 1
ATOM 745 C C . SER A 1 100 ? 12.936 -1.002 -6.973 1.00 94.38 100 SER A C 1
ATOM 747 O O . SER A 1 100 ? 13.276 -0.691 -5.833 1.00 94.38 100 SER A O 1
ATOM 749 N N . ASN A 1 101 ? 13.794 -1.569 -7.829 1.00 92.00 101 ASN A N 1
ATOM 750 C CA . ASN A 1 101 ? 15.162 -1.949 -7.452 1.00 92.00 101 ASN A CA 1
ATOM 751 C C . ASN A 1 101 ? 15.996 -0.759 -6.962 1.00 92.00 101 ASN A C 1
ATOM 753 O O . ASN A 1 101 ? 16.866 -0.901 -6.105 1.00 92.00 101 ASN A O 1
ATOM 757 N N . THR A 1 102 ? 15.755 0.428 -7.522 1.00 93.31 102 THR A N 1
ATOM 758 C CA . THR A 1 102 ? 16.478 1.636 -7.131 1.00 93.31 102 THR A CA 1
ATOM 759 C C . THR A 1 102 ? 15.982 2.184 -5.798 1.00 93.31 102 THR A C 1
ATOM 761 O O . THR A 1 102 ? 16.806 2.669 -5.030 1.00 93.31 102 THR A O 1
ATOM 764 N N . LEU A 1 103 ? 14.684 2.149 -5.506 1.00 95.38 103 LEU A N 1
ATOM 765 C CA . LEU A 1 103 ? 14.138 2.634 -4.237 1.00 95.38 103 LEU A CA 1
ATOM 766 C C . LEU A 1 103 ? 14.438 1.668 -3.088 1.00 95.38 103 LEU A C 1
ATOM 768 O O . LEU A 1 103 ? 14.824 2.112 -2.013 1.00 95.38 103 LEU A O 1
ATOM 772 N N . LEU A 1 104 ? 14.340 0.363 -3.342 1.00 95.88 104 LEU A N 1
ATOM 773 C CA . LEU A 1 104 ? 14.473 -0.701 -2.341 1.00 95.88 104 LEU A CA 1
ATOM 774 C C . LEU A 1 104 ? 15.901 -1.251 -2.211 1.00 95.88 104 LEU A C 1
ATOM 776 O O . LEU A 1 104 ? 16.126 -2.311 -1.628 1.00 95.88 104 LEU A O 1
ATOM 780 N N . ALA A 1 105 ? 16.888 -0.542 -2.761 1.00 94.62 105 ALA A N 1
ATOM 781 C CA . ALA A 1 105 ? 18.285 -0.932 -2.644 1.00 94.62 105 ALA A CA 1
ATOM 782 C C . ALA A 1 105 ? 18.708 -0.971 -1.163 1.00 94.62 105 ALA A C 1
ATOM 784 O O . ALA A 1 105 ? 18.522 -0.000 -0.425 1.00 94.62 105 ALA A O 1
ATOM 785 N N . THR A 1 106 ? 19.300 -2.087 -0.728 1.00 90.06 106 THR A N 1
ATOM 786 C CA . THR A 1 106 ? 19.582 -2.384 0.692 1.00 90.06 106 THR A CA 1
ATOM 787 C C . THR A 1 106 ? 20.564 -1.420 1.360 1.00 90.06 106 THR A C 1
ATOM 789 O O . THR A 1 106 ? 20.640 -1.354 2.582 1.00 90.06 106 THR A O 1
ATOM 792 N N . ASP A 1 107 ? 21.352 -0.692 0.571 1.00 90.88 107 ASP A N 1
ATOM 793 C CA . ASP A 1 107 ? 22.265 0.352 1.040 1.00 90.88 107 ASP A CA 1
ATOM 794 C C . ASP A 1 107 ? 21.555 1.687 1.330 1.00 90.88 107 ASP A C 1
ATOM 796 O O . ASP A 1 107 ? 22.139 2.569 1.961 1.00 90.88 107 ASP A O 1
ATOM 800 N N . ARG A 1 108 ? 20.303 1.846 0.881 1.00 89.06 108 ARG A N 1
ATOM 801 C CA . ARG A 1 108 ? 19.528 3.094 0.969 1.00 89.06 108 ARG A CA 1
ATOM 802 C C . ARG A 1 108 ? 18.206 2.953 1.710 1.00 89.06 108 ARG A C 1
ATOM 804 O O . ARG A 1 108 ? 17.794 3.910 2.366 1.00 89.06 108 ARG A O 1
ATOM 811 N N . TYR A 1 109 ? 17.559 1.795 1.629 1.00 95.69 109 TYR A N 1
ATOM 812 C CA . TYR A 1 109 ? 16.258 1.565 2.240 1.00 95.69 109 TYR A CA 1
ATOM 813 C C . TYR A 1 109 ? 16.259 0.317 3.118 1.00 95.69 109 TYR A C 1
ATOM 815 O O . TYR A 1 109 ? 16.668 -0.764 2.703 1.00 95.69 109 TYR A O 1
ATOM 823 N N . LEU A 1 110 ? 15.785 0.487 4.352 1.00 94.81 110 LEU A N 1
ATOM 824 C CA . LEU A 1 110 ? 15.570 -0.593 5.305 1.00 94.81 110 LEU A CA 1
ATOM 825 C C . LEU A 1 110 ? 14.146 -0.451 5.862 1.00 94.81 110 LEU A C 1
ATOM 827 O O . LEU A 1 110 ? 13.908 0.493 6.625 1.00 94.81 110 LEU A O 1
ATOM 831 N N . PRO A 1 111 ? 13.217 -1.373 5.539 1.00 94.94 111 PRO A N 1
ATOM 832 C CA . PRO A 1 111 ? 11.820 -1.281 5.972 1.00 94.94 111 PRO A CA 1
ATOM 833 C C . PRO A 1 111 ? 11.661 -1.398 7.493 1.00 94.94 111 PRO A C 1
ATOM 835 O O . PRO A 1 111 ? 10.658 -0.981 8.047 1.00 94.94 111 PRO A O 1
ATOM 838 N N . GLN A 1 112 ? 12.677 -1.889 8.207 1.00 92.81 112 GLN A N 1
ATOM 839 C CA . GLN A 1 112 ? 12.651 -1.988 9.670 1.00 92.81 112 GLN A CA 1
ATOM 840 C C . GLN A 1 112 ? 12.880 -0.652 10.390 1.00 92.81 112 GLN A C 1
ATOM 842 O O . GLN A 1 112 ? 12.757 -0.583 11.612 1.00 92.81 112 GLN A O 1
ATOM 847 N N . LEU A 1 113 ? 13.253 0.404 9.660 1.00 93.06 113 LEU A N 1
ATOM 848 C CA . LEU A 1 113 ? 13.519 1.719 10.233 1.00 93.06 113 LEU A CA 1
ATOM 849 C C . LEU A 1 113 ? 12.421 2.711 9.839 1.00 93.06 113 LEU A C 1
ATOM 851 O O . LEU A 1 113 ? 12.161 2.868 8.636 1.00 93.06 113 LEU A O 1
ATOM 855 N N . PRO A 1 114 ? 11.839 3.438 10.814 1.00 94.31 114 PRO A N 1
ATOM 856 C CA . PRO A 1 114 ? 10.840 4.451 10.520 1.00 94.31 114 PRO A CA 1
ATOM 857 C C . PRO A 1 114 ? 11.422 5.546 9.616 1.00 94.31 114 PRO A C 1
ATOM 859 O O . PRO A 1 114 ? 12.624 5.830 9.676 1.00 94.31 114 PRO A O 1
ATOM 862 N N . PRO A 1 115 ? 10.588 6.200 8.791 1.00 94.06 115 PRO A N 1
ATOM 863 C CA . PRO A 1 115 ? 11.033 7.243 7.866 1.00 94.06 115 PRO A CA 1
ATOM 864 C C . PRO A 1 115 ? 11.607 8.492 8.547 1.00 94.06 115 PRO A C 1
ATOM 866 O O . PRO A 1 115 ? 12.278 9.294 7.901 1.00 94.06 115 PRO A O 1
ATOM 869 N N . SER A 1 116 ? 11.363 8.669 9.847 1.00 90.25 116 SER A N 1
ATOM 870 C CA . SER A 1 116 ? 11.809 9.815 10.638 1.00 90.25 116 SER A CA 1
ATOM 871 C C . SER A 1 116 ? 12.382 9.358 11.978 1.00 90.25 116 SER A C 1
ATOM 873 O O . SER A 1 116 ? 11.899 8.398 12.573 1.00 90.25 116 SER A O 1
ATOM 875 N N . THR A 1 117 ? 13.390 10.077 12.479 1.00 85.88 117 THR A N 1
ATOM 876 C CA . THR A 1 117 ? 13.966 9.862 13.819 1.00 85.88 117 THR A CA 1
ATOM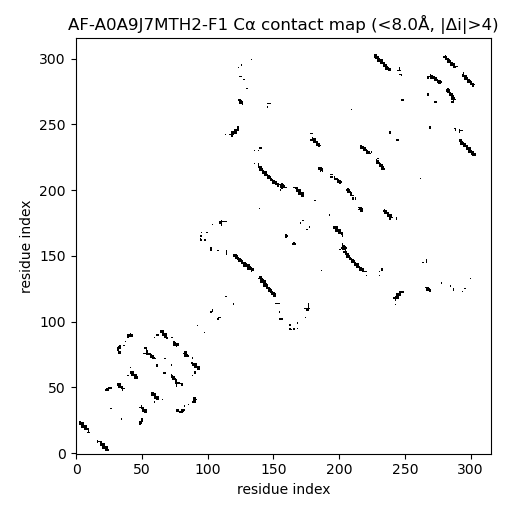 877 C C . THR A 1 117 ? 13.114 10.454 14.943 1.00 85.88 117 THR A C 1
ATOM 879 O O . THR A 1 117 ? 13.327 10.120 16.106 1.00 85.88 117 THR A O 1
ATOM 882 N N . GLY A 1 118 ? 12.186 11.357 14.610 1.00 88.56 118 GLY A N 1
ATOM 883 C CA . GLY A 1 118 ? 11.254 11.965 15.554 1.00 88.56 118 GLY A CA 1
ATOM 884 C C . GLY A 1 118 ? 9.915 11.241 15.543 1.00 88.56 118 GLY A C 1
ATOM 885 O O . GLY A 1 118 ? 9.763 10.177 16.136 1.00 88.56 118 GLY A O 1
ATOM 886 N N . HIS A 1 119 ? 8.941 11.840 14.859 1.00 90.19 119 HIS A N 1
ATOM 887 C CA . HIS A 1 119 ? 7.607 11.271 14.702 1.00 90.19 119 HIS A CA 1
ATOM 888 C C . HIS A 1 119 ? 7.263 11.056 13.234 1.00 90.19 119 HIS A C 1
ATOM 890 O O . HIS A 1 119 ? 7.745 11.786 12.360 1.00 90.19 119 HIS A O 1
ATOM 896 N N . VAL A 1 120 ? 6.395 10.080 12.998 1.00 93.00 120 VAL A N 1
ATOM 897 C CA . VAL A 1 120 ? 5.775 9.785 11.711 1.00 93.00 120 VAL A CA 1
ATOM 898 C C . VAL A 1 120 ? 4.290 10.078 11.852 1.00 93.00 120 VAL A C 1
ATOM 900 O O . VAL A 1 120 ? 3.598 9.421 12.627 1.00 93.00 120 VAL A O 1
ATOM 903 N N . ASN A 1 121 ? 3.820 11.096 11.135 1.00 92.19 121 ASN A N 1
ATOM 904 C CA . ASN A 1 121 ? 2.399 11.411 11.080 1.00 92.19 121 ASN A CA 1
ATOM 905 C C . ASN A 1 121 ? 1.723 10.433 10.123 1.00 92.19 121 ASN A C 1
ATOM 907 O O . ASN A 1 121 ? 2.138 10.318 8.969 1.00 92.19 121 ASN A O 1
ATOM 911 N N . ILE A 1 122 ? 0.693 9.762 10.617 1.00 92.31 122 ILE A N 1
ATOM 912 C CA . ILE A 1 122 ? -0.087 8.788 9.869 1.00 92.31 122 ILE A CA 1
ATOM 913 C C . ILE A 1 122 ? -1.521 9.299 9.842 1.00 92.31 122 ILE A C 1
ATOM 915 O O . ILE A 1 122 ? -2.141 9.516 10.886 1.00 92.31 122 ILE A O 1
ATOM 919 N N . SER A 1 123 ? -2.012 9.527 8.635 1.00 90.19 123 SER A N 1
ATOM 920 C CA . SER A 1 123 ? -3.387 9.899 8.345 1.00 90.19 123 SER A CA 1
ATOM 921 C C . SER A 1 123 ? -4.249 8.648 8.274 1.00 90.19 123 SER A C 1
ATOM 923 O O . SER A 1 123 ? -3.798 7.625 7.759 1.00 90.19 123 SER A O 1
ATOM 925 N N . PHE A 1 124 ? -5.476 8.743 8.782 1.00 87.50 124 PHE A N 1
ATOM 926 C CA . PHE A 1 124 ? -6.422 7.634 8.803 1.00 87.50 124 PHE A CA 1
ATOM 927 C C . PHE A 1 124 ? -7.718 7.990 8.103 1.00 87.50 124 PHE A C 1
ATOM 929 O O . PHE A 1 124 ? -8.288 9.059 8.336 1.00 87.50 124 PHE A O 1
ATOM 936 N N . GLU A 1 125 ? -8.210 7.027 7.340 1.00 88.12 125 GLU A N 1
ATOM 937 C CA . GLU A 1 125 ? -9.580 6.978 6.851 1.00 88.12 125 GLU A CA 1
ATOM 938 C C . GLU A 1 125 ? -10.139 5.586 7.155 1.00 88.12 125 GLU A C 1
ATOM 940 O O . GLU A 1 125 ? -9.388 4.607 7.225 1.00 88.12 125 GLU A O 1
ATOM 945 N N . ALA A 1 126 ? -11.448 5.473 7.360 1.00 89.50 126 ALA A N 1
ATOM 946 C CA . ALA A 1 126 ? -12.080 4.167 7.523 1.00 89.50 126 ALA A CA 1
ATOM 947 C C . ALA A 1 126 ? -13.480 4.121 6.936 1.00 89.50 126 ALA A C 1
ATOM 949 O O . ALA A 1 126 ? -14.147 5.145 6.816 1.00 89.50 126 ALA A O 1
ATOM 950 N N . ALA A 1 127 ? -13.923 2.915 6.613 1.00 87.62 127 ALA A N 1
ATOM 951 C CA . ALA A 1 127 ? -15.277 2.643 6.173 1.00 87.62 127 ALA A CA 1
ATOM 952 C C . ALA A 1 127 ? -15.794 1.363 6.833 1.00 87.62 127 ALA A C 1
ATOM 954 O O . ALA A 1 127 ? -15.046 0.406 7.052 1.00 87.62 127 ALA A O 1
ATOM 955 N N . VAL A 1 128 ? -17.092 1.348 7.122 1.00 88.69 128 VAL A N 1
ATOM 956 C CA . VAL A 1 128 ? -17.818 0.111 7.406 1.00 88.69 128 VAL A CA 1
ATOM 957 C C . VAL A 1 128 ? -18.225 -0.469 6.059 1.00 88.69 128 VAL A C 1
ATOM 959 O O . VAL A 1 128 ? -19.028 0.137 5.358 1.00 88.69 128 VAL A O 1
ATOM 962 N N . VAL A 1 129 ? -17.655 -1.612 5.680 1.00 88.69 129 VAL A N 1
ATOM 963 C CA . VAL A 1 129 ? -18.011 -2.286 4.420 1.00 88.69 129 VAL A CA 1
ATOM 964 C C . VAL A 1 129 ? -19.325 -3.040 4.598 1.00 88.69 129 VAL A C 1
ATOM 966 O O . VAL A 1 129 ? -20.214 -2.951 3.759 1.00 88.69 129 VAL A O 1
ATOM 969 N N . GLU A 1 130 ? -19.458 -3.770 5.708 1.00 87.69 130 GLU A N 1
ATOM 970 C CA . GLU A 1 130 ? -20.665 -4.531 6.031 1.00 87.69 130 GLU A CA 1
ATOM 971 C C . GLU A 1 130 ? -20.759 -4.784 7.541 1.00 87.69 130 GLU A C 1
ATOM 973 O O . GLU A 1 130 ? -19.775 -5.166 8.176 1.00 87.69 130 GLU A O 1
ATOM 978 N N . ILE A 1 131 ? -21.953 -4.633 8.120 1.00 89.00 131 ILE A N 1
ATOM 979 C CA . ILE A 1 131 ? -22.256 -5.130 9.470 1.00 89.00 131 ILE A CA 1
ATOM 980 C C . ILE A 1 131 ? -22.913 -6.500 9.318 1.00 89.00 131 ILE A C 1
ATOM 982 O O . ILE A 1 131 ? -24.052 -6.593 8.866 1.00 89.00 131 ILE A O 1
ATOM 986 N N . ILE A 1 132 ? -22.198 -7.555 9.705 1.00 90.69 132 ILE A N 1
ATOM 987 C CA . ILE A 1 132 ? -22.638 -8.942 9.512 1.00 90.69 132 ILE A CA 1
ATOM 988 C C . ILE A 1 132 ? -23.544 -9.383 10.665 1.00 90.69 132 ILE A C 1
ATOM 990 O O . ILE A 1 132 ? -24.582 -10.003 10.436 1.00 90.69 132 ILE A O 1
ATOM 994 N N . ASP A 1 133 ? -23.162 -9.067 11.904 1.00 89.94 133 ASP A N 1
ATOM 995 C CA . ASP A 1 133 ? -23.944 -9.396 13.096 1.00 89.94 133 ASP A CA 1
ATOM 996 C C . ASP A 1 133 ? -23.764 -8.353 14.202 1.00 89.94 133 ASP A C 1
ATOM 998 O O . ASP A 1 133 ? -22.678 -7.805 14.397 1.00 89.94 133 ASP A O 1
ATOM 1002 N N . ALA A 1 134 ? -24.838 -8.096 14.942 1.00 88.81 134 ALA A N 1
ATOM 1003 C CA . ALA A 1 134 ? -24.849 -7.201 16.089 1.00 88.81 134 ALA A CA 1
ATOM 1004 C C . ALA A 1 134 ? -25.660 -7.857 17.215 1.00 88.81 134 ALA A C 1
ATOM 1006 O O . ALA A 1 134 ? -26.893 -7.875 17.201 1.00 88.81 134 ALA A O 1
ATOM 1007 N N . ASP A 1 135 ? -24.949 -8.412 18.192 1.00 87.88 135 ASP A N 1
ATOM 1008 C CA . ASP A 1 135 ? -25.515 -9.133 19.324 1.00 87.88 135 ASP A CA 1
ATOM 1009 C C . ASP A 1 135 ? -25.594 -8.212 20.542 1.00 87.88 135 ASP A C 1
ATOM 1011 O O . ASP A 1 135 ? -24.646 -8.074 21.315 1.00 87.88 135 ASP A O 1
ATOM 1015 N N . GLU A 1 136 ? -26.763 -7.597 20.713 1.00 84.31 136 GLU A N 1
ATOM 1016 C CA . GLU A 1 136 ? -27.088 -6.731 21.849 1.00 84.31 136 GLU A CA 1
ATOM 1017 C C . GLU A 1 136 ? -26.877 -7.436 23.200 1.00 84.31 136 GLU A C 1
ATOM 1019 O O . GLU A 1 136 ? -26.397 -6.832 24.154 1.00 84.31 136 GLU A O 1
ATOM 1024 N N . LYS A 1 137 ? -27.200 -8.734 23.290 1.00 84.62 137 LYS A N 1
ATOM 1025 C CA . LYS A 1 137 ? -27.151 -9.482 24.553 1.00 84.62 137 LYS A CA 1
ATOM 1026 C C . LYS A 1 137 ? -25.717 -9.754 24.991 1.00 84.62 137 LYS A C 1
ATOM 1028 O O . LYS A 1 137 ? -25.440 -9.767 26.190 1.00 84.62 137 LYS A O 1
ATOM 1033 N N . ASN A 1 138 ? -24.850 -10.071 24.036 1.00 87.81 138 ASN A N 1
ATOM 1034 C CA . ASN A 1 138 ? -23.442 -10.349 24.301 1.00 87.81 138 ASN A CA 1
ATOM 1035 C C . ASN A 1 138 ? -22.550 -9.111 24.115 1.00 87.81 138 ASN A C 1
ATOM 1037 O O . ASN A 1 138 ? -21.342 -9.230 24.289 1.00 87.81 138 ASN A O 1
ATOM 1041 N N . GLU A 1 139 ? -23.132 -7.953 23.785 1.00 90.25 139 GLU A N 1
ATOM 1042 C CA . GLU A 1 139 ? -22.432 -6.681 23.575 1.00 90.25 139 GLU A CA 1
ATOM 1043 C C . GLU A 1 139 ? -21.308 -6.801 22.531 1.00 90.25 139 GLU A C 1
ATOM 1045 O O . GLU A 1 139 ? -20.193 -6.306 22.707 1.00 90.25 139 GLU A O 1
ATOM 1050 N N . HIS A 1 140 ? -21.598 -7.490 21.426 1.00 92.31 140 HIS A N 1
ATOM 1051 C CA . HIS A 1 140 ? -20.638 -7.732 20.353 1.00 92.31 140 HIS A CA 1
ATOM 1052 C C . HIS A 1 140 ? -21.179 -7.311 18.995 1.00 92.31 140 HIS A C 1
ATOM 1054 O O . HIS A 1 140 ? -22.353 -7.497 18.683 1.00 92.31 140 HIS A O 1
ATOM 1060 N N . MET A 1 141 ? -20.285 -6.803 18.154 1.00 92.75 141 MET A N 1
ATOM 1061 C CA . MET A 1 141 ? -20.555 -6.592 16.738 1.00 92.75 141 MET A CA 1
ATOM 1062 C C . MET A 1 141 ? -19.458 -7.244 15.912 1.00 92.75 141 MET A C 1
ATOM 1064 O O . MET A 1 141 ? -18.277 -7.155 16.255 1.00 92.75 141 MET A O 1
ATOM 1068 N N . PHE A 1 142 ? -19.879 -7.912 14.845 1.00 93.25 142 PHE A N 1
ATOM 1069 C CA . PHE A 1 142 ? -19.034 -8.543 13.851 1.00 93.25 142 PHE A CA 1
ATOM 1070 C C . PHE A 1 142 ? -19.321 -7.926 12.484 1.00 93.25 142 PHE A C 1
ATOM 1072 O O . PHE A 1 142 ? -20.474 -7.844 12.055 1.00 93.25 142 PHE A O 1
ATOM 1079 N N . GLY A 1 143 ? -18.277 -7.506 11.779 1.00 91.88 143 GLY A N 1
ATOM 1080 C CA . GLY A 1 143 ? -18.438 -6.890 10.469 1.00 91.88 143 GLY A CA 1
ATOM 1081 C C . GLY A 1 143 ? -17.147 -6.797 9.673 1.00 91.88 143 GLY A C 1
ATOM 1082 O O . GLY A 1 143 ? -16.055 -7.046 10.185 1.00 91.88 143 GLY A O 1
ATOM 1083 N N . SER A 1 144 ? -17.294 -6.428 8.404 1.00 92.19 144 SER A N 1
ATOM 1084 C CA . SER A 1 144 ? -16.191 -6.101 7.511 1.00 92.19 144 SER A CA 1
ATOM 1085 C C . SER A 1 144 ? -15.890 -4.609 7.593 1.00 92.19 144 SER A C 1
ATOM 1087 O O . SER A 1 144 ? -16.767 -3.769 7.380 1.00 92.19 144 SER A O 1
ATOM 1089 N N . MET A 1 145 ? -14.640 -4.288 7.913 1.00 91.50 145 MET A N 1
ATOM 1090 C CA . MET A 1 145 ? -14.160 -2.921 8.084 1.00 91.50 145 MET A CA 1
ATOM 1091 C C . MET A 1 145 ? -12.982 -2.678 7.153 1.00 91.50 145 MET A C 1
ATOM 1093 O O . MET A 1 145 ? -12.126 -3.548 6.982 1.00 91.50 145 MET A O 1
ATOM 1097 N N . ALA A 1 146 ? -12.930 -1.479 6.588 1.00 91.56 146 ALA A N 1
ATOM 1098 C CA . ALA A 1 146 ? -11.822 -1.013 5.780 1.00 91.56 146 ALA A CA 1
ATOM 1099 C C . ALA A 1 146 ? -11.088 0.130 6.481 1.00 91.56 146 ALA A C 1
ATOM 1101 O O . ALA A 1 146 ? -11.718 1.042 7.018 1.00 91.56 146 ALA A O 1
ATOM 1102 N N . PHE A 1 147 ? -9.759 0.114 6.421 1.00 91.25 147 PHE A N 1
ATOM 1103 C CA . PHE A 1 147 ? -8.892 1.172 6.933 1.00 91.25 147 PHE A CA 1
ATOM 1104 C C . PHE A 1 147 ? -7.908 1.599 5.853 1.00 91.25 147 PHE A C 1
ATOM 1106 O O . PHE A 1 147 ? -7.312 0.752 5.192 1.00 91.25 147 PHE A O 1
ATOM 1113 N N . ARG A 1 148 ? -7.698 2.905 5.718 1.00 91.12 148 ARG A N 1
ATOM 1114 C CA . ARG A 1 148 ? -6.605 3.478 4.940 1.00 91.12 148 ARG A CA 1
ATOM 1115 C C . ARG A 1 148 ? -5.658 4.196 5.873 1.00 91.12 148 ARG A C 1
ATOM 1117 O O . ARG A 1 148 ? -6.058 5.116 6.587 1.00 91.12 148 ARG A O 1
ATOM 1124 N N . LEU A 1 149 ? -4.399 3.786 5.834 1.00 92.00 149 LEU A N 1
ATOM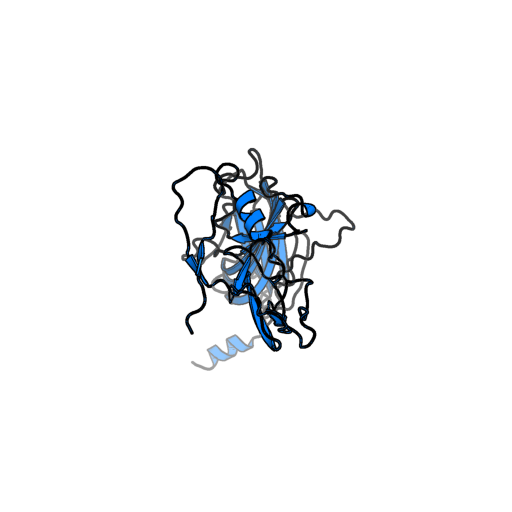 1125 C CA . LEU A 1 149 ? -3.306 4.450 6.522 1.00 92.00 149 LEU A CA 1
ATOM 1126 C C . LEU A 1 149 ? -2.420 5.128 5.488 1.00 92.00 149 LEU A C 1
ATOM 1128 O O . LEU A 1 149 ? -1.918 4.458 4.589 1.00 92.00 149 LEU A O 1
ATOM 1132 N N . SER A 1 150 ? -2.174 6.426 5.658 1.00 93.56 150 SER A N 1
ATOM 1133 C CA . SER A 1 150 ? -1.288 7.178 4.766 1.00 93.56 150 SER A CA 1
ATOM 1134 C C . SER A 1 150 ? -0.205 7.922 5.532 1.00 93.56 150 SER A C 1
ATOM 1136 O O . SER A 1 150 ? -0.489 8.628 6.498 1.00 93.56 150 SER A O 1
ATOM 1138 N N . TRP A 1 151 ? 1.050 7.802 5.108 1.00 94.81 151 TRP A N 1
ATOM 1139 C CA . TRP A 1 151 ? 2.178 8.526 5.703 1.00 94.81 151 TRP A CA 1
ATOM 1140 C C . TRP A 1 151 ? 3.181 8.971 4.643 1.00 94.81 151 TRP A C 1
ATOM 1142 O O . TRP A 1 151 ? 3.136 8.558 3.486 1.00 94.81 151 TRP A O 1
ATOM 1152 N N . LYS A 1 152 ? 4.116 9.833 5.048 1.00 95.06 152 LYS A N 1
ATOM 1153 C CA . LYS A 1 152 ? 5.192 10.313 4.180 1.00 95.06 152 LYS A CA 1
ATOM 1154 C C . LYS A 1 152 ? 6.489 9.550 4.430 1.00 95.06 152 LYS A C 1
ATOM 1156 O O . LYS A 1 152 ? 6.992 9.550 5.553 1.00 95.06 152 LYS A O 1
ATOM 1161 N N . ASP A 1 153 ? 7.072 8.983 3.377 1.00 96.56 153 ASP A N 1
ATOM 1162 C CA . ASP A 1 153 ? 8.423 8.421 3.373 1.00 96.56 153 ASP A CA 1
ATOM 1163 C C . ASP A 1 153 ? 9.243 9.013 2.218 1.00 96.56 153 ASP A C 1
ATOM 1165 O O . ASP A 1 153 ? 9.235 8.536 1.083 1.00 96.56 153 ASP A O 1
ATOM 1169 N N . ASN A 1 154 ? 10.007 10.064 2.519 1.00 94.75 154 ASN A N 1
ATOM 1170 C CA . ASN A 1 154 ? 10.825 10.755 1.520 1.00 94.75 154 ASN A CA 1
ATOM 1171 C C . ASN A 1 154 ? 11.919 9.861 0.910 1.00 94.75 154 ASN A C 1
ATOM 1173 O O . ASN A 1 154 ? 12.425 10.179 -0.168 1.00 94.75 154 ASN A O 1
ATOM 1177 N N . ARG A 1 155 ? 12.295 8.752 1.565 1.00 95.62 155 ARG A N 1
ATOM 1178 C CA . ARG A 1 155 ? 13.279 7.794 1.029 1.00 95.62 155 ARG A CA 1
ATOM 1179 C C . ARG A 1 155 ? 12.732 7.055 -0.194 1.00 95.62 155 ARG A C 1
ATOM 1181 O O . ARG A 1 155 ? 13.517 6.604 -1.022 1.00 95.62 155 ARG A O 1
ATOM 1188 N N . LEU A 1 156 ? 11.406 6.979 -0.313 1.00 96.81 156 LEU A N 1
ATOM 1189 C CA . LEU A 1 156 ? 10.687 6.370 -1.427 1.00 96.81 156 LEU A CA 1
ATOM 1190 C C . LEU A 1 156 ? 10.233 7.398 -2.477 1.00 96.81 156 LEU A C 1
ATOM 1192 O O . LEU A 1 156 ? 9.383 7.084 -3.299 1.00 96.81 156 LEU A O 1
ATOM 1196 N N . SER A 1 157 ? 10.776 8.620 -2.469 1.00 96.81 157 SER A N 1
ATOM 1197 C CA . SER A 1 157 ? 10.455 9.643 -3.474 1.00 96.81 157 SER A CA 1
ATOM 1198 C C . SER A 1 157 ? 11.331 9.525 -4.728 1.00 96.81 157 SER A C 1
ATOM 1200 O O . SER A 1 157 ? 12.500 9.133 -4.667 1.00 96.81 157 SER A O 1
ATOM 1202 N N . TRP A 1 158 ? 10.786 9.890 -5.891 1.00 96.69 158 TRP A N 1
ATOM 1203 C CA . TRP A 1 158 ? 11.523 9.918 -7.157 1.00 96.69 158 TRP A CA 1
ATOM 1204 C C . TRP A 1 158 ? 11.024 11.015 -8.100 1.00 96.69 158 TRP A C 1
ATOM 1206 O O . TRP A 1 158 ? 9.988 11.638 -7.905 1.00 96.69 158 TRP A O 1
ATOM 1216 N N . THR A 1 159 ? 11.782 11.262 -9.170 1.00 97.38 159 THR A N 1
ATOM 1217 C CA . THR A 1 159 ? 11.370 12.173 -10.246 1.00 97.38 159 THR A CA 1
ATOM 1218 C C . THR A 1 159 ? 10.750 11.361 -11.391 1.00 97.38 159 THR A C 1
ATOM 1220 O O . THR A 1 159 ? 11.504 10.635 -12.049 1.00 97.38 159 THR A O 1
ATOM 1223 N N . PRO A 1 160 ? 9.437 11.480 -11.688 1.00 96.38 160 PRO A N 1
ATOM 1224 C CA . PRO A 1 160 ? 8.766 10.672 -12.716 1.00 96.38 160 PRO A CA 1
ATOM 1225 C C . PRO A 1 160 ? 9.451 10.709 -14.084 1.00 96.38 160 PRO A C 1
ATOM 1227 O O . PRO A 1 160 ? 9.604 9.677 -14.733 1.00 96.38 160 PRO A O 1
ATOM 1230 N N . SER A 1 161 ? 9.957 11.875 -14.497 1.00 95.12 161 SER A N 1
ATOM 1231 C CA . SER A 1 161 ? 10.619 12.054 -15.797 1.00 95.12 161 SER A CA 1
ATOM 1232 C C . SER A 1 161 ? 11.888 11.214 -15.987 1.00 95.12 161 SER A C 1
ATOM 1234 O O . SER A 1 161 ? 12.306 11.007 -17.122 1.00 95.12 161 SER A O 1
ATOM 1236 N N . LYS A 1 162 ? 12.497 10.699 -14.908 1.00 92.25 162 LYS A N 1
ATOM 1237 C CA . LYS A 1 162 ? 13.650 9.782 -14.977 1.00 92.25 162 LYS A CA 1
ATOM 1238 C C . LYS A 1 162 ? 13.253 8.315 -15.152 1.00 92.25 162 LYS A C 1
ATOM 1240 O O . LYS A 1 162 ? 14.102 7.508 -15.512 1.00 92.25 162 LYS A O 1
ATOM 1245 N N . TYR A 1 163 ? 11.991 7.982 -14.895 1.00 91.44 163 TYR A N 1
ATOM 1246 C CA . TYR A 1 163 ? 11.472 6.616 -14.872 1.00 91.44 163 TYR A CA 1
ATOM 1247 C C . TYR A 1 163 ? 10.216 6.508 -15.740 1.00 91.44 163 TYR A C 1
ATOM 1249 O O . TYR A 1 163 ? 9.162 6.103 -15.266 1.00 91.44 163 TYR A O 1
ATOM 1257 N N . GLY A 1 164 ? 10.291 6.949 -16.998 1.00 88.94 164 GLY A N 1
ATOM 1258 C CA . GLY A 1 164 ? 9.189 6.789 -17.955 1.00 88.94 164 GLY A CA 1
ATOM 1259 C C . GLY A 1 164 ? 7.872 7.465 -17.552 1.00 88.94 164 GLY A C 1
ATOM 1260 O O . GLY A 1 164 ? 6.810 6.986 -17.933 1.00 88.94 164 GLY A O 1
ATOM 1261 N N . ASN A 1 165 ? 7.924 8.551 -16.771 1.00 93.81 165 ASN A N 1
ATOM 1262 C CA . ASN A 1 165 ? 6.762 9.236 -16.187 1.00 93.81 165 ASN A CA 1
ATOM 1263 C C . ASN A 1 165 ? 5.904 8.359 -15.259 1.00 93.81 165 ASN A C 1
ATOM 1265 O O . ASN A 1 165 ? 4.726 8.644 -15.063 1.00 93.81 165 ASN A O 1
ATOM 1269 N N . VAL A 1 166 ? 6.489 7.328 -14.644 1.00 92.69 166 VAL A N 1
ATOM 1270 C CA . VAL A 1 166 ? 5.835 6.581 -13.563 1.00 92.69 166 VAL A CA 1
ATOM 1271 C C . VAL A 1 166 ? 5.603 7.533 -12.386 1.00 92.69 166 VAL A C 1
ATOM 1273 O O . VAL A 1 166 ? 6.558 8.067 -11.825 1.00 92.69 166 VAL A O 1
ATOM 1276 N N . THR A 1 167 ? 4.343 7.773 -12.023 1.00 95.25 167 THR A N 1
ATOM 1277 C CA . THR A 1 167 ? 3.935 8.651 -10.907 1.00 95.25 167 THR A CA 1
ATOM 1278 C C . THR A 1 167 ? 3.558 7.881 -9.646 1.00 95.25 167 THR A C 1
ATOM 1280 O O . THR A 1 167 ? 3.503 8.470 -8.569 1.00 95.25 167 THR A O 1
ATOM 1283 N N . GLN A 1 168 ? 3.330 6.574 -9.774 1.00 95.25 168 GLN A N 1
ATOM 1284 C CA . GLN A 1 168 ? 2.889 5.690 -8.705 1.00 95.25 168 GLN A CA 1
ATOM 1285 C C . GLN A 1 168 ? 3.498 4.297 -8.891 1.00 95.25 168 GLN A C 1
ATOM 1287 O O . GLN A 1 168 ? 3.677 3.830 -10.020 1.00 95.25 168 GLN A O 1
ATOM 1292 N N . LEU A 1 169 ? 3.812 3.638 -7.782 1.00 95.00 169 LEU A N 1
ATOM 1293 C CA . LEU A 1 169 ? 4.360 2.291 -7.723 1.00 95.00 169 LEU A CA 1
ATOM 1294 C C . LEU A 1 169 ? 3.585 1.486 -6.677 1.00 95.00 169 LEU A C 1
ATOM 1296 O O . LEU A 1 169 ? 3.311 1.990 -5.592 1.00 95.00 169 LEU A O 1
ATOM 1300 N N . VAL A 1 170 ? 3.252 0.239 -6.999 1.00 94.56 170 VAL A N 1
ATOM 1301 C CA . VAL A 1 170 ? 2.644 -0.698 -6.049 1.00 94.56 170 VAL A CA 1
ATOM 1302 C C . VAL A 1 170 ? 3.735 -1.633 -5.537 1.00 94.56 170 VAL A C 1
ATOM 1304 O O . VAL A 1 170 ? 4.446 -2.246 -6.334 1.00 94.56 170 VAL A O 1
ATOM 1307 N N . LEU A 1 171 ? 3.873 -1.708 -4.218 1.00 94.75 171 LEU A N 1
ATOM 1308 C CA . LEU A 1 171 ? 4.821 -2.532 -3.471 1.00 94.75 171 LEU A CA 1
ATOM 1309 C C . LEU A 1 171 ? 4.063 -3.448 -2.500 1.00 94.75 171 LEU A C 1
ATOM 1311 O O . LEU A 1 171 ? 2.833 -3.412 -2.434 1.00 94.75 171 LEU A O 1
ATOM 1315 N N . THR A 1 172 ? 4.778 -4.273 -1.743 1.00 93.62 172 THR A N 1
ATOM 1316 C CA . THR A 1 172 ? 4.189 -5.093 -0.675 1.00 93.62 172 THR A CA 1
ATOM 1317 C C . THR A 1 172 ? 4.500 -4.515 0.708 1.00 93.62 172 THR A C 1
ATOM 1319 O O . THR A 1 172 ? 5.441 -3.738 0.872 1.00 93.62 172 THR A O 1
ATOM 1322 N N . THR A 1 173 ? 3.743 -4.922 1.731 1.00 92.94 173 THR A N 1
ATOM 1323 C CA . THR A 1 173 ? 4.006 -4.566 3.141 1.00 92.94 173 THR A CA 1
ATOM 1324 C C . THR A 1 173 ? 5.374 -5.029 3.657 1.00 92.94 173 THR A C 1
ATOM 1326 O O . THR A 1 173 ? 5.819 -4.560 4.698 1.00 92.94 173 THR A O 1
ATOM 1329 N N . GLU A 1 174 ? 6.039 -5.954 2.963 1.00 92.88 174 GLU A N 1
ATOM 1330 C CA . GLU A 1 174 ? 7.370 -6.469 3.314 1.00 92.88 174 GLU A CA 1
ATOM 1331 C C . GLU A 1 174 ? 8.497 -5.584 2.758 1.00 92.88 174 GLU A C 1
ATOM 1333 O O . GLU A 1 174 ? 9.595 -5.538 3.318 1.00 92.88 174 GLU A O 1
ATOM 1338 N N . ASP A 1 175 ? 8.211 -4.859 1.674 1.00 94.25 175 ASP A N 1
ATOM 1339 C CA . ASP A 1 175 ? 9.167 -3.999 0.978 1.00 94.25 175 ASP A CA 1
ATOM 1340 C C . ASP A 1 175 ? 9.331 -2.634 1.651 1.00 94.25 175 ASP A C 1
ATOM 1342 O O . ASP A 1 175 ? 10.354 -1.974 1.471 1.00 94.25 175 ASP A O 1
ATOM 1346 N N . VAL A 1 176 ? 8.326 -2.191 2.411 1.00 95.88 176 VAL A N 1
ATOM 1347 C CA . VAL A 1 176 ? 8.249 -0.842 2.985 1.00 95.88 176 VAL A CA 1
ATOM 1348 C C . VAL A 1 176 ? 8.085 -0.875 4.498 1.00 95.88 176 VAL A C 1
ATOM 1350 O O . VAL A 1 176 ? 7.553 -1.822 5.068 1.00 95.88 176 VAL A O 1
ATOM 1353 N N . TRP A 1 177 ? 8.541 0.179 5.171 1.00 95.62 177 TRP A N 1
ATOM 1354 C CA . TRP A 1 177 ? 8.221 0.378 6.580 1.00 95.62 177 TRP A CA 1
ATOM 1355 C C . TRP A 1 177 ? 6.713 0.554 6.740 1.00 95.62 177 TRP A C 1
ATOM 1357 O O . TRP A 1 177 ? 6.141 1.433 6.102 1.00 95.62 177 TRP A O 1
ATOM 1367 N N . ILE A 1 178 ? 6.099 -0.238 7.616 1.00 93.75 178 ILE A N 1
ATOM 1368 C CA . ILE A 1 178 ? 4.695 -0.114 8.01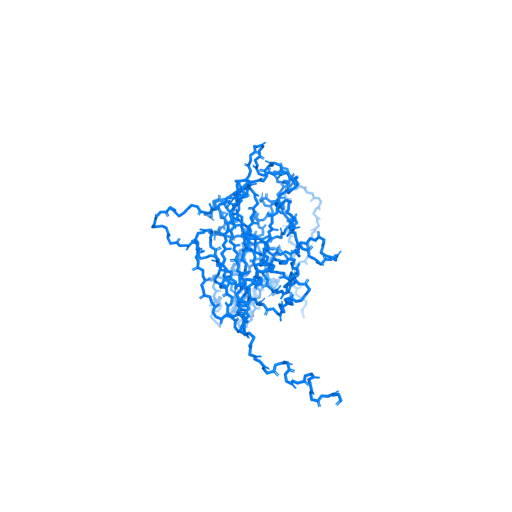5 1.00 93.75 178 ILE A CA 1
ATOM 1369 C C . ILE A 1 178 ? 4.604 0.228 9.510 1.00 93.75 178 ILE A C 1
ATOM 1371 O O . ILE A 1 178 ? 5.449 -0.218 10.295 1.00 93.75 178 ILE A O 1
ATOM 1375 N N . PRO A 1 179 ? 3.599 1.010 9.938 1.00 91.94 179 PRO A N 1
ATOM 1376 C CA . PRO A 1 179 ? 3.425 1.336 11.347 1.00 91.94 179 PRO A CA 1
ATOM 1377 C C . PRO A 1 179 ? 3.021 0.106 12.167 1.00 91.94 179 PRO A C 1
ATOM 1379 O O . PRO A 1 179 ? 2.211 -0.713 11.731 1.00 91.94 179 PRO A O 1
ATOM 1382 N N . ASN A 1 180 ? 3.540 -0.001 13.393 1.00 88.06 180 ASN A N 1
ATOM 1383 C CA . ASN A 1 180 ? 3.152 -1.075 14.306 1.00 88.06 180 ASN A CA 1
ATOM 1384 C C . ASN A 1 180 ? 1.836 -0.721 15.015 1.00 88.06 180 ASN A C 1
ATOM 1386 O O . ASN A 1 180 ? 1.830 0.035 15.996 1.00 88.06 180 ASN A O 1
ATOM 1390 N N . ILE A 1 181 ? 0.738 -1.274 14.499 1.00 90.38 181 ILE A N 1
ATOM 1391 C CA . ILE A 1 181 ? -0.627 -1.007 14.954 1.00 90.38 181 ILE A CA 1
ATOM 1392 C C . ILE A 1 181 ? -1.266 -2.237 15.602 1.00 90.38 181 ILE A C 1
ATOM 1394 O O . ILE A 1 181 ? -0.983 -3.373 15.225 1.00 90.38 181 ILE A O 1
ATOM 1398 N N . TYR A 1 182 ? -2.164 -2.008 16.556 1.00 89.69 182 TYR A N 1
ATOM 1399 C CA . TYR A 1 182 ? -2.964 -3.057 17.188 1.00 89.69 182 TYR A CA 1
ATOM 1400 C C . TYR A 1 182 ? -4.413 -2.608 17.368 1.00 89.69 182 TYR A C 1
ATOM 1402 O O . TYR A 1 182 ? -4.700 -1.411 17.446 1.00 89.69 182 TYR A O 1
ATOM 1410 N N . LEU A 1 183 ? -5.323 -3.578 17.462 1.00 92.06 183 LEU A N 1
ATOM 1411 C CA . LEU A 1 183 ? -6.734 -3.323 17.728 1.00 92.06 183 LEU A CA 1
ATOM 1412 C C . LEU A 1 183 ? -7.009 -3.212 19.229 1.00 92.06 183 LEU A C 1
ATOM 1414 O O . LEU A 1 183 ? -6.612 -4.061 20.026 1.00 92.06 183 LEU A O 1
ATOM 1418 N N . ILE A 1 184 ? -7.753 -2.181 19.604 1.00 90.31 184 ILE A N 1
ATOM 1419 C CA . ILE A 1 184 ? -8.294 -1.979 20.946 1.00 90.31 184 ILE A CA 1
ATOM 1420 C C . ILE A 1 184 ? -9.738 -2.494 20.952 1.00 90.31 184 ILE A C 1
ATOM 1422 O O . ILE A 1 184 ? -10.491 -2.218 20.022 1.00 90.31 184 ILE A O 1
ATOM 1426 N N . ARG A 1 185 ? -10.126 -3.213 22.018 1.00 88.12 185 ARG A N 1
ATOM 1427 C CA . ARG A 1 185 ? -11.465 -3.822 22.208 1.00 88.12 185 ARG A CA 1
ATOM 1428 C C . ARG A 1 185 ? -11.859 -4.898 21.185 1.00 88.12 185 ARG A C 1
ATOM 1430 O O . ARG A 1 185 ? -13.012 -5.320 21.167 1.00 88.12 185 ARG A O 1
ATOM 1437 N N . ASN A 1 186 ? -10.912 -5.401 20.395 1.00 90.38 186 ASN A N 1
ATOM 1438 C CA . ASN A 1 186 ? -11.152 -6.585 19.579 1.00 90.38 186 ASN A CA 1
ATOM 1439 C C . ASN A 1 186 ? -11.455 -7.800 20.476 1.00 90.38 186 ASN A C 1
ATOM 1441 O O . ASN A 1 186 ? -10.755 -8.046 21.461 1.00 90.38 186 ASN A O 1
ATOM 1445 N N . SER A 1 187 ? -12.511 -8.536 20.137 1.00 88.75 187 SER A N 1
ATOM 1446 C CA . SER A 1 187 ? -12.955 -9.738 20.851 1.00 88.75 187 SER A CA 1
ATOM 1447 C C . SER A 1 187 ? -12.659 -11.032 20.086 1.00 88.75 187 SER A C 1
ATOM 1449 O O . SER A 1 187 ? -13.031 -12.117 20.538 1.00 88.75 187 SER A O 1
ATOM 1451 N N . ASP A 1 188 ? -11.946 -10.943 18.959 1.00 88.75 188 ASP A N 1
ATOM 1452 C CA . ASP A 1 188 ? -11.422 -12.106 18.253 1.00 88.75 188 ASP A CA 1
ATOM 1453 C C . ASP A 1 188 ? -10.042 -12.501 18.796 1.00 88.75 188 ASP A C 1
ATOM 1455 O O . ASP A 1 188 ? -9.001 -11.979 18.405 1.00 88.75 188 ASP A O 1
ATOM 1459 N N . ALA A 1 189 ? -10.020 -13.513 19.663 1.00 81.62 189 ALA A N 1
ATOM 1460 C CA . ALA A 1 189 ? -8.786 -14.048 20.236 1.00 81.62 189 ALA A CA 1
ATOM 1461 C C . ALA A 1 189 ? -7.786 -14.611 19.200 1.00 81.62 189 ALA A C 1
ATOM 1463 O O . ALA A 1 189 ? -6.657 -14.937 19.569 1.00 81.62 189 ALA A O 1
ATOM 1464 N N . LYS A 1 190 ? -8.188 -14.787 17.934 1.00 85.69 190 LYS A N 1
ATOM 1465 C CA . LYS A 1 190 ? -7.313 -15.254 16.850 1.00 85.69 190 LYS A CA 1
ATOM 1466 C C . LYS A 1 190 ? -6.669 -14.117 16.064 1.00 85.69 190 LYS A C 1
ATOM 1468 O O . LYS A 1 190 ? -5.754 -14.398 15.290 1.00 85.69 190 LYS A O 1
ATOM 1473 N N . PHE A 1 191 ? -7.113 -12.873 16.243 1.00 85.81 191 PHE A N 1
ATOM 1474 C CA . PHE A 1 191 ? -6.513 -11.738 15.557 1.00 85.81 191 PHE A CA 1
ATOM 1475 C C . PHE A 1 191 ? -5.065 -11.552 16.024 1.00 85.81 191 PHE A C 1
ATOM 1477 O O . PHE A 1 191 ? -4.797 -11.353 17.210 1.00 85.81 191 PHE A O 1
ATOM 1484 N N . SER A 1 192 ? -4.121 -11.616 15.086 1.00 81.25 192 SER A N 1
ATOM 1485 C CA . SER A 1 192 ? -2.697 -11.400 15.364 1.00 81.25 192 SER A CA 1
ATOM 1486 C C . SER A 1 192 ? -2.139 -10.163 14.670 1.00 81.25 192 SER A C 1
ATOM 1488 O O . SER A 1 192 ? -1.345 -9.437 15.261 1.00 81.25 192 SER A O 1
ATOM 1490 N N . MET A 1 193 ? -2.515 -9.947 13.410 1.00 83.81 193 MET A N 1
ATOM 1491 C CA . MET A 1 193 ? -2.045 -8.854 12.562 1.00 83.81 193 MET A CA 1
ATOM 1492 C C . MET A 1 193 ? -2.960 -8.750 11.342 1.00 83.81 193 MET A C 1
ATOM 1494 O O . MET A 1 193 ? -3.537 -9.755 10.926 1.00 83.81 193 MET A O 1
ATOM 1498 N N . PHE A 1 194 ? -3.038 -7.560 10.752 1.00 88.31 194 PHE A N 1
ATOM 1499 C CA . PHE A 1 194 ? -3.688 -7.366 9.461 1.00 88.31 194 PHE A CA 1
ATOM 1500 C C . PHE A 1 194 ? -3.000 -8.163 8.342 1.00 88.31 194 PHE A C 1
ATOM 1502 O O . PHE A 1 194 ? -1.785 -8.385 8.400 1.00 88.31 194 PHE A O 1
ATOM 1509 N N . PRO A 1 195 ? -3.753 -8.599 7.318 1.00 84.06 195 PRO A N 1
ATOM 1510 C CA . PRO A 1 195 ? -3.191 -9.345 6.202 1.00 84.06 195 PRO A CA 1
ATOM 1511 C C . PRO A 1 195 ? -2.180 -8.506 5.410 1.00 84.06 195 PRO A C 1
ATOM 1513 O O . PRO A 1 195 ? -2.289 -7.281 5.318 1.00 84.06 195 PRO A O 1
ATOM 1516 N N . ALA A 1 196 ? -1.216 -9.188 4.785 1.00 86.50 196 ALA A N 1
ATOM 1517 C CA . ALA A 1 196 ? -0.349 -8.564 3.794 1.00 86.50 196 ALA A CA 1
ATOM 1518 C C . ALA A 1 196 ? -1.207 -8.026 2.640 1.00 86.50 196 ALA A C 1
ATOM 1520 O O . ALA A 1 196 ? -2.026 -8.756 2.073 1.00 86.50 196 ALA A O 1
ATOM 1521 N N . ALA A 1 197 ? -1.017 -6.754 2.300 1.00 88.12 197 ALA A N 1
ATOM 1522 C CA . ALA A 1 197 ? -1.791 -6.063 1.277 1.00 88.12 197 ALA A CA 1
ATOM 1523 C C . ALA A 1 197 ? -0.867 -5.257 0.350 1.00 88.12 197 ALA A C 1
ATOM 1525 O O . ALA A 1 197 ? 0.253 -4.912 0.741 1.00 88.12 197 ALA A O 1
ATOM 1526 N N . PRO A 1 198 ? -1.304 -4.950 -0.883 1.00 92.19 198 PRO A N 1
ATOM 1527 C CA . PRO A 1 198 ? -0.588 -4.017 -1.738 1.00 92.19 198 PRO A CA 1
ATOM 1528 C C . PRO A 1 198 ? -0.456 -2.649 -1.062 1.00 92.19 198 PRO A C 1
ATOM 1530 O O . PRO A 1 198 ? -1.419 -2.116 -0.513 1.00 92.19 198 PRO A O 1
ATOM 1533 N N . VAL A 1 199 ? 0.738 -2.072 -1.135 1.00 94.44 199 VAL A N 1
ATOM 1534 C CA . VAL A 1 199 ? 1.027 -0.722 -0.661 1.00 94.44 199 VAL A CA 1
ATOM 1535 C C . VAL A 1 199 ? 1.278 0.166 -1.862 1.00 94.44 199 VAL A C 1
ATOM 1537 O O . VAL A 1 199 ? 2.086 -0.143 -2.736 1.00 94.44 199 VAL A O 1
ATOM 1540 N N . THR A 1 200 ? 0.586 1.289 -1.901 1.00 95.06 200 THR A N 1
ATOM 1541 C CA . THR A 1 200 ? 0.719 2.268 -2.968 1.00 95.06 200 THR A CA 1
ATOM 1542 C C . THR A 1 200 ? 1.710 3.339 -2.552 1.00 95.06 200 THR A C 1
ATOM 1544 O O . THR A 1 200 ? 1.572 3.921 -1.483 1.00 95.06 200 THR A O 1
ATOM 1547 N N . VAL A 1 201 ? 2.682 3.643 -3.406 1.00 96.81 201 VAL A N 1
ATOM 1548 C CA . VAL A 1 201 ? 3.635 4.735 -3.199 1.00 96.81 201 VAL A CA 1
ATOM 1549 C C . VAL A 1 201 ? 3.538 5.714 -4.358 1.00 96.81 201 VAL A C 1
ATOM 1551 O O . VAL A 1 201 ? 3.580 5.309 -5.519 1.00 96.81 201 VAL A O 1
ATOM 1554 N N . THR A 1 202 ? 3.422 7.002 -4.067 1.00 97.25 202 THR A N 1
ATOM 1555 C CA . THR A 1 202 ? 3.427 8.074 -5.067 1.00 97.25 202 THR A CA 1
ATOM 1556 C C . THR A 1 202 ? 4.826 8.661 -5.240 1.00 97.25 202 THR A C 1
ATOM 1558 O O . THR A 1 202 ? 5.683 8.567 -4.361 1.00 97.25 202 THR A O 1
ATOM 1561 N N . SER A 1 203 ? 5.070 9.313 -6.379 1.00 97.12 203 SER A N 1
ATOM 1562 C CA . SER A 1 203 ? 6.395 9.852 -6.717 1.00 97.12 203 SER A CA 1
ATOM 1563 C C . SER A 1 203 ? 6.937 10.891 -5.740 1.00 97.12 203 SER A C 1
ATOM 1565 O O . SER A 1 203 ? 8.150 11.026 -5.579 1.00 97.12 203 SER A O 1
ATOM 1567 N N . ASP A 1 204 ? 6.059 11.598 -5.041 1.00 96.50 204 ASP A N 1
ATOM 1568 C CA . ASP A 1 204 ? 6.434 12.540 -4.000 1.00 96.50 204 ASP A CA 1
ATOM 1569 C C . ASP A 1 204 ? 6.744 11.851 -2.659 1.00 96.50 204 ASP A C 1
ATOM 1571 O O . ASP A 1 204 ? 7.182 12.529 -1.734 1.00 96.50 204 ASP A O 1
ATOM 1575 N N . GLY A 1 205 ? 6.567 10.532 -2.540 1.00 95.75 205 GLY A N 1
ATOM 1576 C CA . GLY A 1 205 ? 6.865 9.728 -1.352 1.00 95.75 205 GLY A CA 1
ATOM 1577 C C . GLY A 1 205 ? 5.699 9.612 -0.369 1.00 95.75 205 GLY A C 1
ATOM 1578 O O . GLY A 1 205 ? 5.933 9.432 0.825 1.00 95.75 205 GLY A O 1
ATOM 1579 N N . GLU A 1 206 ? 4.455 9.803 -0.817 1.00 96.31 206 GLU A N 1
ATOM 1580 C CA . GLU A 1 206 ? 3.287 9.417 -0.018 1.00 96.31 206 GLU A CA 1
ATOM 1581 C C . GLU A 1 206 ? 3.060 7.912 -0.149 1.00 96.31 206 GLU A C 1
ATOM 1583 O O . GLU A 1 206 ? 3.141 7.352 -1.241 1.00 96.31 206 GLU A O 1
ATOM 1588 N N . VAL A 1 207 ? 2.835 7.256 0.983 1.00 96.25 207 VAL A N 1
ATOM 1589 C CA . VAL A 1 207 ? 2.616 5.818 1.083 1.00 96.25 207 VAL A CA 1
ATOM 1590 C C . VAL A 1 207 ? 1.207 5.605 1.607 1.00 96.25 207 VAL A C 1
ATOM 1592 O O . VAL A 1 207 ? 0.882 6.136 2.664 1.00 96.25 207 VAL A O 1
ATOM 1595 N N . GLY A 1 208 ? 0.392 4.852 0.875 1.00 94.06 208 GLY A N 1
ATOM 1596 C CA . GLY A 1 208 ? -0.975 4.486 1.232 1.00 94.06 208 GLY A CA 1
ATOM 1597 C C . GLY A 1 208 ? -1.113 2.975 1.393 1.00 94.06 208 GLY A C 1
ATOM 1598 O O . GLY A 1 208 ? -0.741 2.210 0.498 1.00 94.06 208 GLY A O 1
ATOM 1599 N N . TRP A 1 209 ? -1.652 2.554 2.531 1.00 93.31 209 TRP A N 1
ATOM 1600 C CA . TRP A 1 209 ? -1.901 1.161 2.879 1.00 93.31 209 TRP A CA 1
ATOM 1601 C C . TRP A 1 209 ? -3.387 0.963 3.182 1.00 93.31 209 TRP A C 1
ATOM 1603 O O . TRP A 1 209 ? -3.881 1.389 4.228 1.00 93.31 209 TRP A O 1
ATOM 1613 N N . ASP A 1 210 ? -4.076 0.317 2.243 1.00 91.12 210 ASP A N 1
ATOM 1614 C CA . ASP A 1 210 ? -5.492 -0.025 2.352 1.00 91.12 210 ASP A CA 1
ATOM 1615 C C . ASP A 1 210 ? -5.626 -1.453 2.893 1.00 91.12 210 ASP A C 1
ATOM 1617 O O . ASP A 1 210 ? -5.046 -2.401 2.358 1.00 91.12 210 ASP A O 1
ATOM 1621 N N . ILE A 1 211 ? -6.403 -1.604 3.961 1.00 90.31 211 ILE A N 1
ATOM 1622 C CA . ILE A 1 211 ? -6.636 -2.861 4.667 1.00 90.31 211 ILE A CA 1
ATOM 1623 C C . ILE A 1 211 ? -8.139 -3.108 4.708 1.00 90.31 211 ILE A C 1
ATOM 1625 O O . ILE A 1 211 ? -8.903 -2.202 5.031 1.00 90.31 211 ILE A O 1
ATOM 1629 N N . VAL A 1 212 ? -8.558 -4.344 4.445 1.00 91.06 212 VAL A N 1
ATOM 1630 C CA . VAL A 1 212 ? -9.927 -4.812 4.693 1.00 91.06 212 VAL A CA 1
ATOM 1631 C C . VAL A 1 212 ? -9.844 -6.061 5.543 1.00 91.06 212 VAL A C 1
ATOM 1633 O O . VAL A 1 212 ? -9.098 -6.980 5.202 1.00 91.06 212 VAL A O 1
ATOM 1636 N N . ASP A 1 213 ? -10.597 -6.098 6.637 1.00 92.44 213 ASP A N 1
ATOM 1637 C CA . ASP A 1 213 ? -10.609 -7.252 7.529 1.00 92.44 213 ASP A CA 1
ATOM 1638 C C . ASP A 1 213 ? -11.983 -7.479 8.171 1.00 92.44 213 ASP A C 1
ATOM 1640 O O . ASP A 1 213 ? -12.825 -6.578 8.238 1.00 92.44 213 ASP A O 1
ATOM 1644 N N . LEU A 1 214 ? -12.203 -8.707 8.634 1.00 92.81 214 LEU A N 1
ATOM 1645 C CA . LEU A 1 214 ? -13.369 -9.107 9.411 1.00 92.81 214 LEU A CA 1
ATOM 1646 C C . LEU A 1 214 ? -13.046 -8.958 10.893 1.00 92.81 214 LEU A C 1
ATOM 1648 O O . LEU A 1 214 ? -12.208 -9.679 11.430 1.00 92.81 214 LEU A O 1
ATOM 1652 N N . LEU A 1 215 ? -13.725 -8.032 11.564 1.00 94.38 215 LEU A N 1
ATOM 1653 C CA . LEU A 1 215 ? -13.427 -7.679 12.944 1.00 94.38 215 LEU A CA 1
ATOM 1654 C C . LEU A 1 215 ? -14.627 -7.924 13.849 1.00 94.38 215 LEU A C 1
ATOM 1656 O O . LEU A 1 215 ? -15.755 -7.549 13.530 1.00 94.38 215 LEU A O 1
ATOM 1660 N N . THR A 1 216 ? -14.345 -8.492 15.021 1.00 94.38 216 THR A N 1
ATOM 1661 C CA . THR A 1 216 ? -15.288 -8.556 16.139 1.00 94.38 216 THR A CA 1
ATOM 1662 C C . THR A 1 216 ? -14.843 -7.573 17.213 1.00 94.38 216 THR A C 1
ATOM 1664 O O . THR A 1 216 ? -13.684 -7.604 17.637 1.00 94.38 216 THR A O 1
ATOM 1667 N N . THR A 1 217 ? -15.740 -6.695 17.656 1.00 95.06 217 THR A N 1
ATOM 1668 C CA . THR A 1 217 ? -15.465 -5.723 18.724 1.00 95.06 217 THR A CA 1
ATOM 1669 C C . THR A 1 217 ? -16.457 -5.856 19.874 1.00 95.06 217 THR A C 1
ATOM 1671 O O . THR A 1 217 ? -17.601 -6.277 19.684 1.00 95.06 217 THR A O 1
ATOM 1674 N N . THR A 1 218 ? -16.013 -5.513 21.081 1.00 94.75 218 THR A N 1
ATOM 1675 C CA . THR A 1 218 ? -16.895 -5.323 22.237 1.00 94.75 218 THR A CA 1
ATOM 1676 C C . THR A 1 218 ? -17.514 -3.932 22.196 1.00 94.75 218 THR A C 1
ATOM 1678 O O . THR A 1 218 ? -16.810 -2.924 22.084 1.00 94.75 218 THR A O 1
ATOM 1681 N N . CYS A 1 219 ? -18.829 -3.883 22.340 1.00 92.88 219 CYS A N 1
ATOM 1682 C CA . CYS A 1 219 ? -19.622 -2.671 22.297 1.00 92.88 219 CYS A CA 1
ATOM 1683 C C . CYS A 1 219 ? -20.088 -2.245 23.692 1.00 92.88 219 CYS A C 1
ATOM 1685 O O . CYS A 1 219 ? -20.084 -3.035 24.627 1.00 92.88 219 CYS A O 1
ATOM 1687 N N . ASP A 1 220 ? -20.512 -0.992 23.817 1.00 90.75 220 ASP A N 1
ATOM 1688 C CA . ASP A 1 220 ? -21.145 -0.464 25.020 1.00 90.75 220 ASP A CA 1
ATOM 1689 C C . ASP A 1 220 ? -22.659 -0.313 24.745 1.00 90.75 220 ASP A C 1
ATOM 1691 O O . ASP A 1 220 ? -23.063 0.400 23.815 1.00 90.75 220 ASP A O 1
ATOM 1695 N N . LEU A 1 221 ? -23.498 -1.016 25.516 1.00 86.75 221 LEU A N 1
ATOM 1696 C CA . LEU A 1 221 ? -24.962 -0.982 25.405 1.00 86.75 221 LEU A CA 1
ATOM 1697 C C . LEU A 1 221 ? -25.559 0.115 26.298 1.00 86.75 221 LEU A C 1
ATOM 1699 O O . LEU A 1 221 ? -25.257 0.189 27.488 1.00 86.75 221 LEU A O 1
ATOM 1703 N N . GLU A 1 222 ? -26.459 0.930 25.745 1.00 81.31 222 GLU A N 1
ATOM 1704 C CA . GLU A 1 222 ? -27.218 1.941 26.488 1.00 81.31 222 GLU A CA 1
ATOM 1705 C C . GLU A 1 222 ? -28.719 1.581 26.487 1.00 81.31 222 GLU A C 1
ATOM 1707 O O . GLU A 1 222 ? -29.428 1.898 25.525 1.00 81.31 222 GLU A O 1
ATOM 1712 N N . PRO A 1 223 ? -29.235 0.933 27.553 1.00 70.31 223 PRO A N 1
ATOM 1713 C CA . PRO A 1 223 ? -30.621 0.457 27.628 1.00 70.31 223 PRO A CA 1
ATOM 1714 C C . PRO A 1 223 ? -31.633 1.557 28.003 1.00 70.31 223 PRO A C 1
ATOM 1716 O O . PRO A 1 223 ? -32.795 1.280 28.310 1.00 70.31 223 PRO A O 1
ATOM 1719 N N . ALA A 1 224 ? -31.215 2.828 28.040 1.00 68.81 224 ALA A N 1
ATOM 1720 C CA . ALA A 1 224 ? -32.053 3.937 28.498 1.00 68.81 224 ALA A CA 1
ATOM 1721 C C . ALA A 1 224 ? -33.295 4.203 27.624 1.00 68.81 224 ALA A C 1
ATOM 1723 O O . ALA A 1 224 ? -34.202 4.914 28.064 1.00 68.81 224 ALA A O 1
ATOM 1724 N N . LEU A 1 225 ? -33.348 3.664 26.400 1.00 62.97 225 LEU A N 1
ATOM 1725 C CA . LEU A 1 225 ? -34.387 3.954 25.405 1.00 62.97 225 LEU A CA 1
ATOM 1726 C C . LEU A 1 225 ? -35.220 2.739 24.987 1.00 62.97 225 LEU A C 1
ATOM 1728 O O . LEU A 1 225 ? -35.895 2.814 23.958 1.00 62.97 225 LEU A O 1
ATOM 1732 N N . PHE A 1 226 ? -35.245 1.667 25.786 1.00 58.62 226 PHE A N 1
ATOM 1733 C CA . PHE A 1 226 ? -36.080 0.492 25.527 1.00 58.62 226 PHE A CA 1
ATOM 1734 C C . PHE A 1 226 ? -37.495 0.885 25.040 1.00 58.62 226 PHE A C 1
ATOM 1736 O O . PHE A 1 226 ? -38.179 1.663 25.722 1.00 58.62 226 PHE A O 1
ATOM 1743 N N . PRO A 1 227 ? -37.986 0.374 23.888 1.00 62.31 227 PRO A N 1
ATOM 1744 C CA . PRO A 1 227 ? -37.459 -0.727 23.063 1.00 62.31 227 PRO A CA 1
ATOM 1745 C C . PRO A 1 227 ? -36.559 -0.292 21.878 1.00 62.31 227 PRO A C 1
ATOM 1747 O O . PRO A 1 227 ? -36.399 -1.048 20.917 1.00 62.31 227 PRO A O 1
ATOM 1750 N N . PHE A 1 228 ? -36.048 0.942 21.892 1.00 66.19 228 PHE A N 1
ATOM 1751 C CA . PHE A 1 228 ? -35.130 1.508 20.895 1.00 66.19 228 PHE A CA 1
ATOM 1752 C C . PHE A 1 228 ? -33.702 1.553 21.439 1.00 66.19 228 PHE A C 1
ATOM 1754 O O . PHE A 1 228 ? -33.086 2.620 21.515 1.00 66.19 228 PHE A O 1
ATOM 1761 N N . ASP A 1 229 ? -33.213 0.398 21.877 1.00 72.75 229 ASP A N 1
ATOM 1762 C CA . ASP A 1 229 ? -31.897 0.283 22.486 1.00 72.75 229 ASP A CA 1
ATOM 1763 C C . ASP A 1 229 ? -30.801 0.631 21.471 1.00 72.75 229 ASP A C 1
ATOM 1765 O O . ASP A 1 229 ? -30.909 0.389 20.259 1.00 72.75 229 ASP A O 1
ATOM 1769 N N . THR A 1 230 ? -29.748 1.272 21.970 1.00 83.81 230 THR A N 1
ATOM 1770 C CA . THR A 1 230 ? -28.611 1.692 21.153 1.00 83.81 230 THR A CA 1
ATOM 1771 C C . THR A 1 230 ? -27.339 1.064 21.670 1.00 83.81 230 THR A C 1
ATOM 1773 O O . THR A 1 230 ? -27.086 1.070 22.874 1.00 83.81 230 THR A O 1
ATOM 1776 N N . MET A 1 231 ? -26.518 0.576 20.749 1.00 88.25 231 MET A N 1
ATOM 1777 C CA . MET A 1 231 ? -25.222 -0.009 21.057 1.00 88.25 231 MET A CA 1
ATOM 1778 C C . MET A 1 231 ? -24.139 0.763 20.312 1.00 88.25 231 MET A C 1
ATOM 1780 O O . MET A 1 231 ? -24.244 0.973 19.104 1.00 88.25 231 MET A O 1
ATOM 1784 N N . THR A 1 232 ? -23.106 1.194 21.033 1.00 91.56 232 THR A N 1
ATOM 1785 C CA . THR A 1 232 ? -21.947 1.873 20.447 1.00 91.56 232 THR A CA 1
ATOM 1786 C C . THR A 1 232 ? -20.780 0.902 20.377 1.00 91.56 232 THR A C 1
ATOM 1788 O O . THR A 1 232 ? -20.286 0.439 21.398 1.00 91.56 232 THR A O 1
ATOM 1791 N N . CYS A 1 233 ? -20.322 0.608 19.169 1.00 93.00 233 CYS A N 1
ATOM 1792 C CA . CYS A 1 233 ? -19.268 -0.352 18.883 1.00 93.00 233 CYS A CA 1
ATOM 1793 C C . CYS A 1 233 ? -18.017 0.376 18.380 1.00 93.00 233 CYS A C 1
ATOM 1795 O O . CYS A 1 233 ? -17.938 0.713 17.195 1.00 93.00 233 CYS A O 1
ATOM 1797 N N . PRO A 1 234 ? -17.042 0.664 19.256 1.00 93.44 234 PRO A N 1
ATOM 1798 C CA . PRO A 1 234 ? -15.779 1.249 18.840 1.00 93.44 234 PRO A CA 1
ATOM 1799 C C . PRO A 1 234 ? -14.875 0.196 18.194 1.00 93.44 234 PRO A C 1
ATOM 1801 O O . PRO A 1 234 ? -14.600 -0.848 18.781 1.00 93.44 234 PRO A O 1
ATOM 1804 N N . VAL A 1 235 ? -14.338 0.500 17.017 1.00 93.50 235 VAL A N 1
ATOM 1805 C CA . VAL A 1 235 ? -13.200 -0.210 16.429 1.00 93.50 235 VAL A CA 1
ATOM 1806 C C . VAL A 1 235 ? -12.022 0.749 16.427 1.00 93.50 235 VAL A C 1
ATOM 1808 O O . VAL A 1 235 ? -11.992 1.707 15.657 1.00 93.50 235 VAL A O 1
ATOM 1811 N N . CYS A 1 236 ? -11.075 0.525 17.335 1.00 92.25 236 CYS A N 1
ATOM 1812 C CA . CYS A 1 236 ? -9.989 1.465 17.572 1.00 92.25 236 CYS A CA 1
ATOM 1813 C C . CYS A 1 236 ? -8.623 0.853 17.253 1.00 92.25 236 CYS A C 1
ATOM 1815 O O . CYS A 1 236 ? -8.352 -0.293 17.605 1.00 92.25 236 CYS A O 1
ATOM 1817 N N . LEU A 1 237 ? -7.753 1.646 16.634 1.00 92.19 237 LEU A N 1
ATOM 1818 C CA . LEU A 1 237 ? -6.359 1.328 16.358 1.00 92.19 237 LEU A CA 1
ATOM 1819 C C . LEU A 1 237 ? -5.461 2.153 17.276 1.00 92.19 237 LEU A C 1
ATOM 1821 O O . LEU A 1 237 ? -5.624 3.370 17.397 1.00 92.19 237 LEU A O 1
ATOM 1825 N N . GLY A 1 238 ? -4.496 1.488 17.904 1.00 90.94 238 GLY A N 1
ATOM 1826 C CA . GLY A 1 238 ? -3.425 2.113 18.677 1.00 90.94 238 GLY A CA 1
ATOM 1827 C C . GLY A 1 238 ? -2.049 1.801 18.096 1.00 90.94 238 GLY A C 1
ATOM 1828 O O . GLY A 1 238 ? -1.901 0.878 17.296 1.00 90.94 238 GLY A O 1
ATOM 1829 N N . THR A 1 239 ? -1.037 2.559 18.520 1.00 89.31 239 THR A N 1
ATOM 1830 C CA . THR A 1 239 ? 0.371 2.339 18.158 1.00 89.31 239 THR A CA 1
ATOM 1831 C C . THR A 1 239 ? 1.137 1.731 19.323 1.00 89.31 239 THR A C 1
ATOM 1833 O O . THR A 1 239 ? 0.917 2.079 20.486 1.00 89.31 239 THR A O 1
ATOM 1836 N N . THR A 1 240 ? 2.065 0.823 19.027 1.00 83.88 240 THR A N 1
ATOM 1837 C CA . THR A 1 240 ? 2.903 0.202 20.068 1.00 83.88 240 THR A CA 1
ATOM 1838 C C . THR A 1 240 ? 4.061 1.113 20.496 1.00 83.88 240 THR A C 1
ATOM 1840 O O . THR A 1 240 ? 4.619 0.945 21.582 1.00 83.88 240 THR A O 1
ATOM 1843 N N . THR A 1 241 ? 4.438 2.091 19.666 1.00 85.38 241 THR A N 1
ATOM 1844 C CA . THR A 1 241 ? 5.557 3.002 19.938 1.00 85.38 241 THR A CA 1
ATOM 1845 C C . THR A 1 241 ? 5.132 4.472 19.879 1.00 85.38 241 THR A C 1
ATOM 1847 O O . THR A 1 241 ? 4.055 4.819 19.397 1.00 85.38 241 THR A O 1
ATOM 1850 N N . SER A 1 242 ? 5.985 5.356 20.407 1.00 84.00 242 SER A N 1
ATOM 1851 C CA . SER A 1 242 ? 5.781 6.812 20.378 1.00 84.00 242 SER A CA 1
ATOM 1852 C C . SER A 1 242 ? 6.251 7.478 19.078 1.00 84.00 242 SER A C 1
ATOM 1854 O O . SER A 1 242 ? 6.192 8.708 18.961 1.00 84.00 242 SER A O 1
ATOM 1856 N N . VAL A 1 243 ? 6.809 6.700 18.144 1.00 88.81 243 VAL A N 1
ATOM 1857 C CA . VAL A 1 243 ? 7.264 7.192 16.838 1.00 88.81 243 VAL A CA 1
ATOM 1858 C C . VAL A 1 243 ? 6.055 7.495 15.963 1.00 88.81 243 VAL A C 1
ATOM 1860 O O . VAL A 1 243 ? 5.984 8.562 15.356 1.00 88.81 243 VAL A O 1
ATOM 1863 N N . GLU A 1 244 ? 5.084 6.591 15.934 1.00 91.50 244 GLU A N 1
ATOM 1864 C CA . GLU A 1 244 ? 3.847 6.754 15.190 1.00 91.50 244 GLU A CA 1
ATOM 1865 C C . GLU A 1 244 ? 2.921 7.760 15.885 1.00 91.50 244 GLU A C 1
ATOM 1867 O O . GLU A 1 244 ? 2.697 7.707 17.096 1.00 91.50 244 GLU A O 1
ATOM 1872 N N . ARG A 1 245 ? 2.366 8.692 15.110 1.00 90.06 245 ARG A N 1
ATOM 1873 C CA . ARG A 1 245 ? 1.323 9.611 15.563 1.00 90.06 245 ARG A CA 1
ATOM 1874 C C . ARG A 1 245 ? 0.169 9.576 14.592 1.00 90.06 245 ARG A C 1
ATOM 1876 O O . ARG A 1 245 ? 0.334 9.883 13.415 1.00 90.06 245 ARG A O 1
ATOM 1883 N N . PHE A 1 246 ? -0.988 9.192 15.108 1.00 89.38 246 PHE A N 1
ATOM 1884 C CA . PHE A 1 246 ? -2.217 9.218 14.340 1.00 89.38 246 PHE A CA 1
ATOM 1885 C C . PHE A 1 246 ? -2.768 10.630 14.322 1.00 89.38 246 PHE A C 1
ATOM 1887 O O . PHE A 1 246 ? -2.891 11.280 15.367 1.00 89.38 246 PHE A O 1
ATOM 1894 N N . ASN A 1 247 ? -3.080 11.093 13.119 1.00 84.62 247 ASN A N 1
ATOM 1895 C CA . ASN A 1 247 ? -3.549 12.435 12.861 1.00 84.62 247 ASN A CA 1
ATOM 1896 C C . ASN A 1 247 ? -4.755 12.350 11.926 1.00 84.62 247 ASN A C 1
ATOM 1898 O O . ASN A 1 247 ? -4.814 11.518 11.024 1.00 84.62 247 ASN A O 1
ATOM 1902 N N . CYS A 1 248 ? -5.702 13.255 12.112 1.00 78.38 248 CYS A N 1
ATOM 1903 C CA . CYS A 1 248 ? -6.754 13.459 11.134 1.00 78.38 248 CYS A CA 1
ATOM 1904 C C . CYS A 1 248 ? -6.194 14.238 9.934 1.00 78.38 248 CYS A C 1
ATOM 1906 O O . CYS A 1 248 ? -5.469 15.216 10.163 1.00 78.38 248 CYS A O 1
ATOM 1908 N N . PRO A 1 249 ? -6.515 13.856 8.684 1.00 67.44 249 PRO A N 1
ATOM 1909 C CA . PRO A 1 249 ? -6.201 14.685 7.528 1.00 67.44 249 PRO A CA 1
ATOM 1910 C C . PRO A 1 249 ? -6.813 16.074 7.743 1.00 67.44 249 PRO A C 1
ATOM 1912 O O . PRO A 1 249 ? -8.011 16.195 7.991 1.00 67.44 249 PRO A O 1
ATOM 1915 N N . VAL A 1 250 ? -5.996 17.128 7.711 1.00 59.72 250 VAL A N 1
ATOM 1916 C CA . VAL A 1 250 ? -6.510 18.500 7.789 1.00 59.72 250 VAL A CA 1
ATOM 1917 C C . VAL A 1 250 ? -7.050 18.847 6.409 1.00 59.72 250 VAL A C 1
ATOM 1919 O O . VAL A 1 250 ? -6.279 18.828 5.452 1.00 59.72 250 VAL A O 1
ATOM 1922 N N . GLU A 1 251 ? -8.338 19.177 6.296 1.00 56.59 251 GLU A N 1
ATOM 1923 C CA . GLU A 1 251 ? -8.884 19.751 5.064 1.00 56.59 251 GLU A CA 1
ATOM 1924 C C . GLU A 1 251 ? -8.180 21.084 4.773 1.00 56.59 251 GLU A C 1
ATOM 1926 O O . GLU A 1 251 ? -8.518 22.135 5.322 1.00 56.59 251 GLU A O 1
ATOM 1931 N N . GLN A 1 252 ? -7.152 21.050 3.929 1.00 47.16 252 GLN A N 1
ATOM 1932 C CA . GLN A 1 252 ? -6.622 22.253 3.308 1.00 47.16 252 GLN A CA 1
ATOM 1933 C C . GLN A 1 252 ? -7.453 22.511 2.052 1.00 47.16 252 GLN A C 1
ATOM 1935 O O . GLN A 1 252 ? -7.572 21.657 1.178 1.00 47.16 252 GLN A O 1
ATOM 1940 N N . GLY A 1 253 ? -8.119 23.667 2.022 1.00 44.91 253 GLY A N 1
ATOM 1941 C CA . GLY A 1 253 ? -9.125 23.991 1.017 1.00 44.91 253 GLY A CA 1
ATOM 1942 C C . GLY A 1 253 ? -8.650 23.844 -0.434 1.00 44.91 253 GLY A C 1
ATOM 1943 O O . GLY A 1 253 ? -7.517 24.164 -0.774 1.00 44.91 253 GLY A O 1
ATOM 1944 N N . ASN A 1 254 ? -9.595 23.448 -1.292 1.00 39.88 254 ASN A N 1
ATOM 1945 C CA . ASN A 1 254 ? -9.531 23.431 -2.759 1.00 39.88 254 ASN A CA 1
ATOM 1946 C C . ASN A 1 254 ? -8.437 22.574 -3.421 1.00 39.88 254 ASN A C 1
ATOM 1948 O O . ASN A 1 254 ? -8.102 22.822 -4.580 1.00 39.88 254 ASN A O 1
ATOM 1952 N N . GLU A 1 255 ? -7.949 21.521 -2.773 1.00 45.75 255 GLU A N 1
ATOM 1953 C CA . GLU A 1 255 ? -7.325 20.414 -3.501 1.00 45.75 255 GLU A CA 1
ATOM 1954 C C . GLU A 1 255 ? -8.386 19.346 -3.774 1.00 45.75 255 GLU A C 1
ATOM 1956 O O . GLU A 1 255 ? -9.125 18.930 -2.880 1.00 45.75 255 GLU A O 1
ATOM 1961 N N . LYS A 1 256 ? -8.523 18.946 -5.046 1.00 39.25 256 LYS A N 1
ATOM 1962 C CA . LYS A 1 256 ? -9.328 17.770 -5.391 1.00 39.25 256 LYS A CA 1
ATOM 1963 C C . LYS A 1 256 ? -8.788 16.595 -4.568 1.00 39.25 256 LYS A C 1
ATOM 1965 O O . LYS A 1 256 ? -7.563 16.472 -4.509 1.00 39.25 256 LYS A O 1
ATOM 1970 N N . PRO A 1 257 ? -9.648 15.752 -3.965 1.00 46.88 257 PRO A N 1
ATOM 1971 C CA . PRO A 1 257 ? -9.187 14.529 -3.327 1.00 46.88 257 PRO A CA 1
ATOM 1972 C C . PRO A 1 257 ? -8.265 13.813 -4.305 1.00 46.88 257 PRO A C 1
ATOM 1974 O O . PRO A 1 257 ? -8.620 13.673 -5.479 1.00 46.88 257 PRO A O 1
ATOM 1977 N N . LEU A 1 258 ? -7.073 13.427 -3.849 1.00 47.53 258 LEU A N 1
ATOM 1978 C CA . LEU A 1 258 ? -6.266 12.479 -4.594 1.00 47.53 258 LEU A CA 1
ATOM 1979 C C . LEU A 1 258 ? -7.186 11.272 -4.809 1.00 47.53 258 LEU A C 1
ATOM 1981 O O . LEU A 1 258 ? -7.606 10.649 -3.834 1.00 47.53 258 LEU A O 1
ATOM 1985 N N . GLU A 1 259 ? -7.592 11.019 -6.055 1.00 47.31 259 GLU A N 1
ATOM 1986 C CA . GLU A 1 259 ? -8.321 9.807 -6.414 1.00 47.31 259 GLU A CA 1
ATOM 1987 C C . GLU A 1 259 ? -7.345 8.655 -6.184 1.00 47.31 259 GLU A C 1
ATOM 1989 O O . GLU A 1 259 ? -6.594 8.248 -7.066 1.00 47.31 259 GLU A O 1
ATOM 1994 N N . SER A 1 260 ? -7.279 8.174 -4.945 1.00 50.12 260 SER A N 1
ATOM 1995 C CA . SER A 1 260 ? -6.740 6.857 -4.679 1.00 50.12 260 SER A CA 1
ATOM 1996 C C . SER A 1 260 ? -7.664 5.901 -5.424 1.00 50.12 260 SER A C 1
ATOM 1998 O O . SER A 1 260 ? -8.843 5.808 -5.071 1.00 50.12 260 SER A O 1
ATOM 2000 N N . GLU A 1 261 ? -7.163 5.236 -6.463 1.00 54.09 261 GLU A N 1
ATOM 2001 C CA . GLU A 1 261 ? -7.838 4.119 -7.130 1.00 54.09 261 GLU A CA 1
ATOM 2002 C C . GLU A 1 261 ? -7.964 2.946 -6.144 1.00 54.09 261 GLU A C 1
ATOM 2004 O O . GLU A 1 261 ? -7.291 1.925 -6.252 1.00 54.09 261 GLU A O 1
ATOM 2009 N N . SER A 1 262 ? -8.786 3.112 -5.116 1.00 59.88 262 SER A N 1
ATOM 2010 C CA . SER A 1 262 ? -9.153 2.047 -4.205 1.00 59.88 262 SER A CA 1
ATOM 2011 C C . SER A 1 262 ? -10.507 1.523 -4.609 1.00 59.88 262 SER A C 1
ATOM 2013 O O . SER A 1 262 ? -11.418 2.282 -4.929 1.00 59.88 262 SER A O 1
ATOM 2015 N N . TYR A 1 263 ? -10.628 0.203 -4.587 1.00 62.84 263 TYR A N 1
ATOM 2016 C CA . TYR A 1 263 ? -11.884 -0.483 -4.858 1.00 62.84 263 TYR A CA 1
ATOM 2017 C C . TYR A 1 263 ? -12.921 -0.256 -3.741 1.00 62.84 263 TYR A C 1
ATOM 2019 O O . TYR A 1 263 ? -14.095 -0.575 -3.906 1.00 62.84 263 TYR A O 1
ATOM 2027 N N . ILE A 1 264 ? -12.491 0.273 -2.591 1.00 66.31 264 ILE A N 1
ATOM 2028 C CA . ILE A 1 264 ? -13.348 0.553 -1.442 1.00 66.31 264 ILE A CA 1
ATOM 2029 C C . ILE A 1 264 ? -13.877 1.979 -1.590 1.00 66.31 264 ILE A C 1
ATOM 2031 O O . ILE A 1 264 ? -13.143 2.958 -1.436 1.00 66.31 264 ILE A O 1
ATOM 2035 N N . GLU A 1 265 ? -15.162 2.090 -1.902 1.00 62.72 265 GLU A N 1
ATOM 2036 C CA . GLU A 1 265 ? -15.864 3.369 -1.914 1.00 62.72 265 GLU A CA 1
ATOM 2037 C C . GLU A 1 265 ? -16.145 3.841 -0.467 1.00 62.72 265 GLU A C 1
ATOM 2039 O O . GLU A 1 265 ? -16.250 3.029 0.450 1.00 62.72 265 GLU A O 1
ATOM 2044 N N . HIS A 1 266 ? -16.308 5.154 -0.263 1.00 71.88 266 HIS A N 1
ATOM 2045 C CA . HIS A 1 266 ? -16.777 5.766 0.999 1.00 71.88 266 HIS A CA 1
ATOM 2046 C C . HIS A 1 266 ? -15.834 5.701 2.218 1.00 71.88 266 HIS A C 1
ATOM 2048 O O . HIS A 1 266 ? -16.296 5.678 3.359 1.00 71.88 266 HIS A O 1
ATOM 2054 N N . PHE A 1 267 ? -14.513 5.744 2.021 1.00 77.81 267 PHE A N 1
ATOM 2055 C CA . PHE A 1 267 ? -13.602 6.058 3.128 1.00 77.81 267 PHE A CA 1
ATOM 2056 C C . PHE A 1 267 ? -13.965 7.403 3.769 1.00 77.81 267 PHE A C 1
ATOM 2058 O O . PHE A 1 267 ? -13.934 8.447 3.117 1.00 77.81 267 PHE A O 1
ATOM 2065 N N . MET A 1 268 ? -14.290 7.371 5.058 1.00 77.62 268 MET A N 1
ATOM 2066 C CA . MET A 1 268 ? -14.554 8.563 5.849 1.00 77.62 268 MET A CA 1
ATOM 2067 C C . MET A 1 268 ? -13.277 9.112 6.460 1.00 77.62 268 MET A C 1
ATOM 2069 O O . MET A 1 268 ? -12.460 8.364 7.008 1.00 77.62 268 MET A O 1
ATOM 2073 N N . LYS A 1 269 ? -13.160 10.437 6.462 1.00 80.00 269 LYS A N 1
ATOM 2074 C CA . LYS A 1 269 ? -12.130 11.170 7.193 1.00 80.00 269 LYS A CA 1
ATOM 2075 C C . LYS A 1 269 ? -12.641 11.556 8.577 1.00 80.00 269 LYS A C 1
ATOM 2077 O O . LYS A 1 269 ? -13.832 11.498 8.882 1.00 80.00 269 LYS A O 1
ATOM 2082 N N . CYS A 1 270 ? -11.731 11.967 9.455 1.00 74.75 270 CYS A N 1
ATOM 2083 C CA . CYS A 1 270 ? -12.148 12.509 10.743 1.00 74.75 270 CYS A CA 1
ATOM 2084 C C . CYS A 1 270 ? -13.049 13.733 10.572 1.00 74.75 270 CYS A C 1
ATOM 2086 O O . CYS A 1 270 ? -12.717 14.648 9.823 1.00 74.75 270 CYS A O 1
ATOM 2088 N N . GLY A 1 271 ? -14.114 13.801 11.366 1.00 64.69 271 GLY A N 1
ATOM 2089 C CA . GLY A 1 271 ? -15.073 14.904 11.302 1.00 64.69 271 GLY A CA 1
ATOM 2090 C C . GLY A 1 271 ? -16.161 14.712 10.247 1.00 64.69 271 GLY A C 1
ATOM 2091 O O . GLY A 1 271 ? -17.197 15.369 10.355 1.00 64.69 271 GLY A O 1
ATOM 2092 N N . ASP A 1 272 ? -15.991 13.765 9.320 1.00 67.88 272 ASP A N 1
ATOM 2093 C CA . ASP A 1 272 ? -17.095 13.311 8.487 1.00 67.88 272 ASP A CA 1
ATOM 2094 C C . ASP A 1 272 ? -18.130 12.605 9.371 1.00 67.88 272 ASP A C 1
ATOM 2096 O O . ASP A 1 272 ? -17.808 11.863 10.308 1.00 67.88 272 ASP A O 1
ATOM 2100 N N . GLN A 1 273 ? -19.402 12.838 9.062 1.00 59.72 273 GLN A N 1
ATOM 2101 C CA . GLN A 1 273 ? -20.513 12.072 9.607 1.00 59.72 273 GLN A CA 1
ATOM 2102 C C . GLN A 1 273 ? -21.257 11.453 8.434 1.00 59.72 273 GLN A C 1
ATOM 2104 O O . GLN A 1 273 ? -21.929 12.157 7.680 1.00 59.72 273 GLN A O 1
ATOM 2109 N N . GLN A 1 274 ? -21.133 10.139 8.276 1.00 61.84 274 GLN A N 1
ATOM 2110 C CA . GLN A 1 274 ? -21.888 9.395 7.287 1.00 61.84 274 GLN A CA 1
ATOM 2111 C C . GLN A 1 274 ? -23.027 8.698 8.007 1.00 61.84 274 GLN A C 1
ATOM 2113 O O . GLN A 1 274 ? -22.859 8.001 9.009 1.00 61.84 274 GLN A O 1
ATOM 2118 N N . LYS A 1 275 ? -24.217 8.932 7.476 1.00 55.53 275 LYS A N 1
ATOM 2119 C CA . LYS A 1 275 ? -25.412 8.205 7.848 1.00 55.53 275 LYS A CA 1
ATOM 2120 C C . LYS A 1 275 ? -25.768 7.340 6.664 1.00 55.53 275 LYS A C 1
ATOM 2122 O O . LYS A 1 275 ? -26.324 7.834 5.686 1.00 55.53 275 LYS A O 1
ATOM 2127 N N . GLU A 1 276 ? -25.435 6.068 6.754 1.00 55.88 276 GLU A N 1
ATOM 2128 C CA . GLU A 1 276 ? -25.829 5.101 5.750 1.00 55.88 276 GLU A CA 1
ATOM 2129 C C . GLU A 1 276 ? -26.823 4.137 6.372 1.00 55.88 276 GLU A C 1
ATOM 2131 O O . GLU A 1 276 ? -26.615 3.596 7.454 1.00 55.88 276 GLU A O 1
ATOM 2136 N N . VAL A 1 277 ? -27.951 3.945 5.700 1.00 50.78 277 VAL A N 1
ATOM 2137 C CA . VAL A 1 277 ? -28.948 2.971 6.131 1.00 50.78 277 VAL A CA 1
ATOM 2138 C C . VAL A 1 277 ? -28.462 1.598 5.669 1.00 50.78 277 VAL A C 1
ATOM 2140 O O . VAL A 1 277 ? -28.923 1.084 4.656 1.00 50.78 277 VAL A O 1
ATOM 2143 N N . VAL A 1 278 ? -27.485 1.034 6.381 1.00 53.62 278 VAL A N 1
ATOM 2144 C CA . VAL A 1 278 ? -27.039 -0.347 6.161 1.00 53.62 278 VAL A CA 1
ATOM 2145 C C . VAL A 1 278 ? -27.999 -1.272 6.906 1.00 53.62 278 VAL A C 1
ATOM 2147 O O . VAL A 1 278 ? -27.892 -1.455 8.120 1.00 53.62 278 VAL A O 1
ATOM 2150 N N . ASP A 1 279 ? -28.974 -1.807 6.170 1.00 53.69 279 ASP A N 1
ATOM 2151 C CA . ASP A 1 279 ? -29.880 -2.881 6.588 1.00 53.69 279 ASP A CA 1
ATOM 2152 C C . ASP A 1 279 ? -30.520 -2.710 7.990 1.00 53.69 279 ASP A C 1
ATOM 2154 O O . ASP A 1 279 ? -30.759 -1.598 8.463 1.00 53.69 279 ASP A O 1
ATOM 2158 N N . GLN A 1 280 ? -30.936 -3.816 8.622 1.00 59.12 280 GLN A N 1
ATOM 2159 C CA . GLN A 1 280 ? -31.883 -3.891 9.750 1.00 59.12 280 GLN A CA 1
ATOM 2160 C C . GLN A 1 280 ? -31.524 -3.039 10.991 1.00 59.12 280 GLN A C 1
ATOM 2162 O O . GLN A 1 280 ? -32.382 -2.861 11.859 1.00 59.12 280 GLN A O 1
ATOM 2167 N N . TRP A 1 281 ? -30.296 -2.517 11.086 1.00 68.00 281 TRP A N 1
ATOM 2168 C CA . TRP A 1 281 ? -29.717 -1.926 12.298 1.00 68.00 281 TRP A CA 1
ATOM 2169 C C . TRP A 1 281 ? -29.644 -0.390 12.311 1.00 68.00 281 TRP A C 1
ATOM 2171 O O . TRP A 1 281 ? -29.230 0.170 13.326 1.00 68.00 281 TRP A O 1
ATOM 2181 N N . ASN A 1 282 ? -30.025 0.300 11.222 1.00 75.44 282 ASN A N 1
ATOM 2182 C CA . ASN A 1 282 ? -29.981 1.774 11.102 1.00 75.44 282 ASN A CA 1
ATOM 2183 C C . ASN A 1 282 ? -28.684 2.390 11.674 1.00 75.44 282 ASN A C 1
ATOM 2185 O O . ASN A 1 282 ? -28.743 3.294 12.517 1.00 75.44 282 ASN A O 1
ATOM 2189 N N . ALA A 1 283 ? -27.533 1.846 11.274 1.00 81.06 283 ALA A N 1
ATOM 2190 C CA . ALA A 1 283 ? -26.254 2.216 11.859 1.00 81.06 283 ALA A CA 1
ATOM 2191 C C . ALA A 1 283 ? -25.784 3.611 11.409 1.00 81.06 283 ALA A C 1
ATOM 2193 O O . ALA A 1 283 ? -25.979 4.022 10.271 1.00 81.06 283 ALA A O 1
ATOM 2194 N N . GLU A 1 284 ? -25.147 4.346 12.312 1.00 85.00 284 GLU A N 1
ATOM 2195 C CA . GLU A 1 284 ? -24.473 5.618 12.031 1.00 85.00 284 GLU A CA 1
ATOM 2196 C C . GLU A 1 284 ? -23.024 5.471 12.486 1.00 85.00 284 GLU A C 1
ATOM 2198 O O . GLU A 1 284 ? -22.790 4.929 13.564 1.00 85.00 284 GLU A O 1
ATOM 2203 N N . TRP A 1 285 ? -22.042 5.939 11.717 1.00 84.56 285 TRP A N 1
ATOM 2204 C CA . TRP A 1 285 ? -20.651 5.851 12.158 1.00 84.56 285 TRP A CA 1
ATOM 2205 C C . TRP A 1 285 ? -19.871 7.138 11.957 1.00 84.56 285 TRP A C 1
ATOM 2207 O O . TRP A 1 285 ? -20.207 8.009 11.155 1.00 84.56 285 TRP A O 1
ATOM 2217 N N . THR A 1 286 ? -18.839 7.279 12.783 1.00 85.00 286 THR A N 1
ATOM 2218 C CA . THR A 1 286 ? -17.997 8.471 12.850 1.00 85.00 286 THR A CA 1
ATOM 2219 C C . THR A 1 286 ? -16.557 8.081 13.120 1.00 85.00 286 THR A C 1
ATOM 2221 O O . THR A 1 286 ? -16.280 7.101 13.816 1.00 85.00 286 THR A O 1
ATOM 2224 N N . VAL A 1 287 ? -15.638 8.872 12.578 1.00 85.38 287 VAL A N 1
ATOM 2225 C CA . VAL A 1 287 ? -14.201 8.664 12.726 1.00 85.38 287 VAL A CA 1
ATOM 2226 C C . VAL A 1 287 ? -13.614 9.755 13.613 1.00 85.38 287 VAL A C 1
ATOM 2228 O O . VAL A 1 287 ? -13.800 10.948 13.362 1.00 85.38 287 VAL A O 1
ATOM 2231 N N . PHE A 1 288 ? -12.862 9.343 14.633 1.00 82.81 288 PHE A N 1
ATOM 2232 C CA . PHE A 1 288 ? -12.155 10.243 15.536 1.00 82.81 288 PHE A CA 1
ATOM 2233 C C . PHE A 1 288 ? -10.726 9.776 15.785 1.00 82.81 288 PHE A C 1
ATOM 2235 O O . PHE A 1 288 ? -10.445 8.582 15.863 1.00 82.81 288 PHE A O 1
ATOM 2242 N N . VAL A 1 289 ? -9.831 10.738 15.999 1.00 82.06 289 VAL A N 1
ATOM 2243 C CA . VAL A 1 289 ? -8.511 10.484 16.575 1.00 82.06 289 VAL A CA 1
ATOM 2244 C C . VAL A 1 289 ? -8.411 11.234 17.896 1.00 82.06 289 VAL A C 1
ATOM 2246 O O . VAL A 1 289 ? -8.558 12.455 17.940 1.00 82.06 289 VAL A O 1
ATOM 2249 N N . PHE A 1 290 ? -8.151 10.510 18.982 1.00 81.38 290 PHE A N 1
ATOM 2250 C CA . PHE A 1 290 ? -7.988 11.074 20.318 1.00 81.38 290 PHE A CA 1
ATOM 2251 C C . PHE A 1 290 ? -6.738 10.499 20.982 1.00 81.38 290 PHE A C 1
ATOM 2253 O O . PHE A 1 290 ? -6.580 9.287 21.060 1.00 81.38 290 PHE A O 1
ATOM 2260 N N . LEU A 1 291 ? -5.835 11.366 21.457 1.00 81.19 291 LEU A N 1
ATOM 2261 C CA . LEU A 1 291 ? -4.561 10.965 22.080 1.00 81.19 291 LEU A CA 1
ATOM 2262 C C . LEU A 1 291 ? -3.752 9.949 21.243 1.00 81.19 291 LEU A C 1
ATOM 2264 O O . LEU A 1 291 ? -3.200 8.999 21.789 1.00 81.19 291 LEU A O 1
ATOM 2268 N N . PHE A 1 292 ? -3.676 10.152 19.923 1.00 81.12 292 PHE A N 1
ATOM 2269 C CA . PHE A 1 292 ? -3.015 9.240 18.970 1.00 81.12 292 PHE A CA 1
ATOM 2270 C C . PHE A 1 292 ? -3.647 7.843 18.864 1.00 81.12 292 PHE A C 1
ATOM 2272 O O . PHE A 1 292 ? -3.033 6.943 18.306 1.00 81.12 292 PHE A O 1
ATOM 2279 N N . VAL A 1 293 ? -4.871 7.663 19.363 1.00 87.62 293 VAL A N 1
ATOM 2280 C CA . VAL A 1 293 ? -5.699 6.481 19.120 1.00 87.62 293 VAL A CA 1
ATOM 2281 C C . VAL A 1 293 ? -6.733 6.841 18.069 1.00 87.62 293 VAL A C 1
ATOM 2283 O O . VAL A 1 293 ? -7.464 7.821 18.217 1.00 87.62 293 VAL A O 1
ATOM 2286 N N . PHE A 1 294 ? -6.781 6.054 17.005 1.00 89.38 294 PHE A N 1
ATOM 2287 C CA . PHE A 1 294 ? -7.790 6.158 15.964 1.00 89.38 294 PHE A CA 1
ATOM 2288 C C . PHE A 1 294 ? -8.992 5.304 16.360 1.00 89.38 294 PHE A C 1
ATOM 2290 O O . PHE A 1 294 ? -8.801 4.186 16.821 1.00 89.38 294 PHE A O 1
ATOM 2297 N N . CYS A 1 295 ? -10.212 5.796 16.173 1.00 90.88 295 CYS A N 1
ATOM 2298 C CA . CYS A 1 295 ? -11.434 5.062 16.474 1.00 90.88 295 CYS A CA 1
ATOM 2299 C C . CYS A 1 295 ? -12.511 5.315 15.419 1.00 90.88 295 CYS A C 1
ATOM 2301 O O . CYS A 1 295 ? -12.904 6.459 15.180 1.00 90.88 295 CYS A O 1
ATOM 2303 N N . LEU A 1 296 ? -13.035 4.226 14.864 1.00 91.44 296 LEU A N 1
ATOM 2304 C CA . LEU A 1 296 ? -14.286 4.174 14.121 1.00 91.44 296 LEU A CA 1
ATOM 2305 C C . LEU A 1 296 ? -15.400 3.795 15.105 1.00 91.44 296 LEU A C 1
ATOM 2307 O O . LEU A 1 296 ? -15.454 2.664 15.585 1.00 91.44 296 LEU A O 1
ATOM 2311 N N . PHE A 1 297 ? -16.263 4.746 15.447 1.00 90.44 297 PHE A N 1
ATOM 2312 C CA . PHE A 1 297 ? -17.406 4.511 16.329 1.00 90.44 297 PHE A CA 1
ATOM 2313 C C . PHE A 1 297 ? -18.638 4.199 15.500 1.00 90.44 297 PHE A C 1
ATOM 2315 O O . PHE A 1 297 ? -19.059 5.043 14.712 1.00 90.44 297 PHE A O 1
ATOM 2322 N N . ILE A 1 298 ? -19.222 3.022 15.712 1.00 90.12 298 ILE A N 1
ATOM 2323 C CA . ILE A 1 298 ? -20.411 2.555 14.998 1.00 90.12 298 ILE A CA 1
ATOM 2324 C C . ILE A 1 298 ? -21.568 2.498 15.991 1.00 90.12 298 ILE A C 1
ATOM 2326 O O . ILE A 1 298 ? -21.533 1.740 16.955 1.00 90.12 298 ILE A O 1
ATOM 2330 N N . LEU A 1 299 ? -22.581 3.325 15.779 1.00 88.69 299 LEU A N 1
ATOM 2331 C CA . LEU A 1 299 ? -23.799 3.382 16.573 1.00 88.69 299 LEU A CA 1
ATOM 2332 C C . LEU A 1 299 ? -24.885 2.558 15.882 1.00 88.69 299 LEU A C 1
ATOM 2334 O O . LEU A 1 299 ? -25.441 2.997 14.879 1.00 88.69 299 LEU A O 1
ATOM 2338 N N . CYS A 1 300 ? -25.223 1.398 16.436 1.00 86.56 300 CYS A N 1
ATOM 2339 C CA . CYS A 1 300 ? -26.333 0.569 15.970 1.00 86.56 300 CYS A CA 1
ATOM 2340 C C . CYS A 1 300 ? -27.618 0.933 16.728 1.00 86.56 300 CYS A C 1
ATOM 2342 O O . CYS A 1 300 ? -27.612 1.018 17.960 1.00 86.56 300 CYS A O 1
ATOM 2344 N N . ARG A 1 301 ? -28.730 1.129 16.006 1.00 83.50 301 ARG A N 1
ATOM 2345 C CA . ARG A 1 301 ? -30.052 1.429 16.580 1.00 83.50 301 ARG A CA 1
ATOM 2346 C C . ARG A 1 301 ? -31.001 0.264 16.336 1.00 83.50 301 ARG A C 1
ATOM 2348 O O . ARG A 1 301 ? -31.481 0.046 15.221 1.00 83.50 301 ARG A O 1
ATOM 2355 N N . PHE A 1 302 ? -31.326 -0.453 17.400 1.00 73.44 302 PHE A N 1
ATOM 2356 C CA . PHE A 1 302 ? -32.217 -1.596 17.334 1.00 73.44 302 PHE A CA 1
ATOM 2357 C C . PHE A 1 302 ? -33.655 -1.092 17.380 1.00 73.44 302 PHE A C 1
ATOM 2359 O O . PHE A 1 302 ? -34.095 -0.491 18.354 1.00 73.44 302 PHE A O 1
ATOM 2366 N N . ILE A 1 303 ? -34.420 -1.334 16.319 1.00 63.66 303 ILE A N 1
ATOM 2367 C CA . ILE A 1 303 ? -35.875 -1.316 16.442 1.00 63.66 303 ILE A CA 1
ATOM 2368 C C . ILE A 1 303 ? -36.228 -2.734 16.861 1.00 63.66 303 ILE A C 1
ATOM 2370 O O . ILE A 1 303 ? -36.241 -3.630 16.014 1.00 63.66 303 ILE A O 1
ATOM 2374 N N . LEU A 1 304 ? -36.509 -2.966 18.147 1.00 55.00 304 LEU A N 1
ATOM 2375 C CA . LEU A 1 304 ? -37.170 -4.203 18.552 1.00 55.00 304 LEU A CA 1
ATOM 2376 C C . LEU A 1 304 ? -38.554 -4.227 17.893 1.00 55.00 304 LEU A C 1
ATOM 2378 O O . LEU A 1 304 ? -39.568 -3.826 18.466 1.00 55.00 304 LEU A O 1
ATOM 2382 N N . VAL A 1 305 ? -38.622 -4.720 16.656 1.00 45.19 305 VAL A N 1
ATOM 2383 C CA . VAL A 1 305 ? -39.872 -5.212 16.104 1.00 45.19 305 VAL A CA 1
ATOM 2384 C C . VAL A 1 305 ? -40.233 -6.379 17.007 1.00 45.19 305 VAL A C 1
ATOM 2386 O O . VAL A 1 305 ? -39.549 -7.400 17.039 1.00 45.19 305 VAL A O 1
ATOM 2389 N N . ILE A 1 306 ? -41.318 -6.219 17.757 1.00 44.69 306 ILE A N 1
ATOM 2390 C CA . ILE A 1 306 ? -41.878 -7.166 18.734 1.00 44.69 306 ILE A CA 1
ATOM 2391 C C . ILE A 1 306 ? -42.096 -8.595 18.148 1.00 44.69 306 ILE A C 1
ATOM 2393 O O . ILE A 1 306 ? -42.481 -9.519 18.860 1.00 44.69 306 ILE A O 1
ATOM 2397 N N . SER A 1 307 ? -41.794 -8.857 16.871 1.00 38.38 307 SER A N 1
ATOM 2398 C CA . SER A 1 307 ? -41.978 -10.151 16.205 1.00 38.38 307 SER A CA 1
ATOM 2399 C C . SER A 1 307 ? -41.013 -11.267 16.647 1.00 38.38 307 SER A C 1
ATOM 2401 O O . SER A 1 307 ? -41.402 -12.438 16.593 1.00 38.38 307 SER A O 1
ATOM 2403 N N . LYS A 1 308 ? -39.797 -10.973 17.142 1.00 39.25 308 LYS A N 1
ATOM 2404 C CA . LYS A 1 308 ? -38.879 -12.043 17.607 1.00 39.25 308 LYS A CA 1
ATOM 2405 C C . LYS A 1 308 ? -39.245 -12.611 18.987 1.00 39.25 308 LYS A C 1
ATOM 2407 O O . LYS A 1 308 ? -39.020 -13.797 19.220 1.00 39.25 308 LYS A O 1
ATOM 2412 N N . GLN A 1 309 ? -39.905 -11.840 19.856 1.00 35.56 309 GLN A N 1
ATOM 2413 C CA . GLN A 1 309 ? -40.439 -12.351 21.134 1.00 35.56 309 GLN A CA 1
ATOM 2414 C C . GLN A 1 309 ? -41.699 -13.219 20.948 1.00 35.56 309 GLN A C 1
ATOM 2416 O O . GLN A 1 309 ? -41.944 -14.128 21.738 1.00 35.56 309 GLN A O 1
ATOM 2421 N N . VAL A 1 310 ? -42.461 -13.030 19.863 1.00 37.16 310 VAL A N 1
ATOM 2422 C CA . VAL A 1 310 ? -43.633 -13.879 19.569 1.00 37.16 310 VAL A CA 1
ATOM 2423 C C . VAL A 1 310 ? -43.221 -15.264 19.047 1.00 37.16 310 VAL A C 1
ATOM 2425 O O . VAL A 1 310 ? -43.894 -16.251 19.330 1.00 37.16 310 VAL A O 1
ATOM 2428 N N . SER A 1 311 ? -42.073 -15.383 18.373 1.00 35.16 311 SER A N 1
ATOM 2429 C CA . SER A 1 311 ? -41.620 -16.667 17.810 1.00 35.16 311 SER A CA 1
ATOM 2430 C C . SER A 1 311 ? -41.076 -17.642 18.869 1.00 35.16 311 SER A C 1
ATOM 2432 O O . SER A 1 311 ? -41.253 -18.850 18.735 1.00 35.16 311 SER A O 1
ATOM 2434 N N . TYR A 1 312 ? -40.479 -17.142 19.960 1.00 38.16 312 TYR A N 1
ATOM 2435 C CA . TYR A 1 312 ? -40.039 -17.990 21.081 1.00 38.16 312 TYR A CA 1
ATOM 2436 C C . TYR A 1 312 ? -41.172 -18.363 22.051 1.00 38.16 312 TYR A C 1
ATOM 2438 O O . TYR A 1 312 ? -41.079 -19.381 22.733 1.00 38.16 312 TYR A O 1
ATOM 2446 N N . SER A 1 313 ? -42.264 -17.591 22.086 1.00 36.00 313 SER A N 1
ATOM 2447 C CA . SER A 1 313 ? -43.449 -17.912 22.896 1.00 36.00 313 SER A CA 1
ATOM 2448 C C . SER A 1 313 ? -44.397 -18.920 22.232 1.00 36.00 313 SER A C 1
ATOM 2450 O O . SER A 1 313 ? -45.306 -19.405 22.902 1.00 36.00 313 SER A O 1
ATOM 2452 N N . LEU A 1 314 ? -44.219 -19.230 20.943 1.00 40.09 314 LEU A N 1
ATOM 2453 C CA . LEU A 1 314 ? -45.089 -20.152 20.196 1.00 40.09 314 LEU A CA 1
ATOM 2454 C C . LEU A 1 314 ? -44.508 -21.566 20.019 1.00 40.09 314 LEU A C 1
ATOM 2456 O O . LEU A 1 314 ? -45.201 -22.430 19.495 1.00 40.09 314 LEU A O 1
ATOM 2460 N N . ASN A 1 315 ? -43.281 -21.822 20.487 1.00 41.38 315 ASN A N 1
ATOM 2461 C CA . ASN A 1 315 ? -42.637 -23.146 20.456 1.00 41.38 315 ASN A CA 1
ATOM 2462 C C . ASN A 1 315 ? -42.378 -23.715 21.866 1.00 41.38 315 ASN A C 1
ATOM 2464 O O . ASN A 1 315 ? -41.354 -24.360 22.101 1.00 41.38 315 ASN A O 1
ATOM 2468 N N . LYS A 1 316 ? -43.291 -23.463 22.810 1.00 37.72 316 LYS A N 1
ATOM 2469 C CA . LYS A 1 316 ? -43.303 -24.094 24.136 1.00 37.72 316 LYS A CA 1
ATOM 2470 C C . LYS A 1 316 ? -44.532 -24.974 24.305 1.00 37.72 316 LYS A C 1
ATOM 2472 O O . LYS A 1 316 ? -45.614 -24.534 23.861 1.00 37.72 316 LYS A O 1
#

Nearest PDB structures (foldseek):
  4uxu-assembly1_B  TM=7.391E-01  e=6.594E-16  Homo sapiens
  9avu-assembly1_B  TM=7.529E-01  e=2.113E-14  Bos taurus
  9awj-assembly1_E  TM=7.135E-01  e=9.254E-15  Bos taurus
  9awk-assembly1_E  TM=7.325E-01  e=1.287E-14  Bos taurus
  6pv7-assembly1_A  TM=7.178E-01  e=2.017E-13  Homo sapiens

pLDDT: mean 79.62, std 17.87, range [35.16, 97.38]

Organism: Branchiostoma floridae (NCBI:txid7739)

InterPro domains:
  IPR000436 Sushi/SCR/CCP domain [PF00084] (34-87)
  IPR000436 Sushi/SCR/CCP domain [PS50923] (32-93)
  IPR000436 Sushi/SCR/CCP domain [SM00032] (34-91)
  IPR000436 Sushi/SCR/CCP domain [cd00033] (34-84)
  IPR006201 Neurotransmitter-gated ion-channel [PTHR18945] (103-268)
  IPR006202 Neurotransmitter-gated ion-channel ligand-binding domain [PF02931] (101-267)
  IPR035976 Sushi/SCR/CCP superfamily [SSF57535] (32-85)
  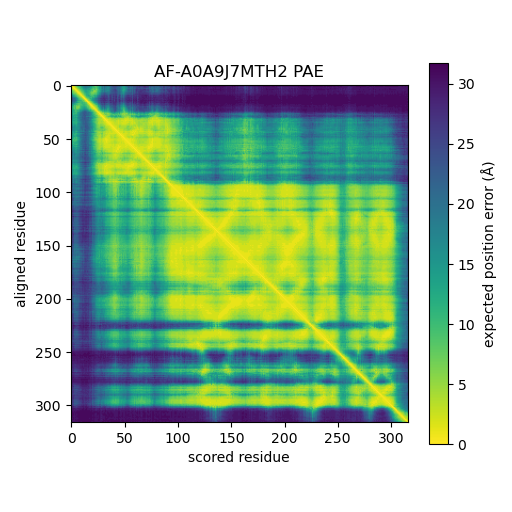IPR036734 Neurotransmitter-gated ion-channel ligand-binding domain superfamily [G3DSA:2.70.170.10] (90-285)
  IPR036734 Neurotransmitter-gated ion-channel ligand-binding domain superfamily [SSF63712] (108-240)

Foldseek 3Di:
DDADWDWDFPDPPDDDTPIDIDRAQPDPPPAQAEAQADDEPQWDKPPPYGTDHAQDKIAIGGHPQWAQQDPPLMWGIHPRHDIPDNPRNYTHHQLQVVLLCVLLPPVQDDLVDDLDPAAWEKAKWKDFPAFPDQDLPQQKTKGKMKMKIKTFRQSSAADCVVRVNPFKHKDKPNSHHDFAKDKDQFPPPPDDDFDIDIWMAGNNGMIMDMGIDITMGGWDWDCPDPVFTKIKTKTKMAGPDPRYAYDFPDPPPDDDPPPPPDPDPDTDTAPDWDQDCRPQFSKTWHWDADPRMTIIIIMTTHDPPVVVVVVVVVPD

Secondary structure (DSSP, 8-state):
-PPPEEEE----SSS----EEEE--PPPTT---B-SPPP-TTEEEES--S-B-TT-EEEEEEPTTEEESSS--EEEB-TTSSBS--SS--EEE-HHHHHHHHHS-TTT--TTS-S-SS-EEEEEEEEEEEEEEEETTTTEEEEEEEEEEEEE-GGG---GGGTTT--EEEEETTTS----EEEESB--TT--SPPP-EEEEETT-EEEEEEEEEEEEE-EEEGGGTTS-EEEEEEEEEESSSSEEEEPPP--TTPPP-----S---PBPTT-EEE---GGGT-EEEEEEETTEEEEEEEEE----THHHHHHHS--

Sequence (316 aa):
MQEPSCLVNSGTAGSNELVTVEPCGLKPCGAIGCGVPPDVEFGTRNPVKNFHRPGEKVYINCNAGYIRENDDMSITCTENGTWSKTDNLGCSVDYRIQLSNTLLATDRYLPQLPPSTGHVNISFEAAVVEIIDADEKNEHMFGSMAFRLSWKDNRLSWTPSKYGNVTQLVLTTEDVWIPNIYLIRNSDAKFSMFPAAPVTVTSDGEVGWDIVDLLTTTCDLEPALFPFDTMTCPVCLGTTTSVERFNCPVEQGNEKPLESESYIEHFMKCGDQQKEVVDQWNAEWTVFVFLFVFCLFILCRFILVISKQVSYSLNK

Solvent-accessible surface area (backbone atoms only — not comparable to full-atom values): 18349 Å² total; per-residue (Å²): 133,83,77,54,70,42,82,48,85,84,73,73,92,87,69,90,80,77,76,50,79,44,65,49,41,70,73,58,90,90,62,71,31,17,60,61,72,84,89,38,59,61,39,47,63,42,73,81,53,45,45,38,48,51,74,42,68,36,36,56,44,50,38,93,81,34,40,68,71,42,91,76,41,60,36,34,21,31,82,86,27,43,67,71,58,86,74,75,65,43,31,41,76,46,38,65,61,55,46,50,57,62,45,58,30,76,92,80,36,57,39,91,48,69,80,45,94,65,61,42,62,31,32,48,30,38,29,80,76,42,81,76,46,74,41,77,89,78,31,34,38,33,27,35,39,33,41,37,42,35,34,71,30,72,78,58,40,56,63,28,83,81,33,85,58,47,53,65,49,80,46,46,60,82,68,39,58,71,83,64,68,45,72,46,56,58,67,49,89,79,73,84,72,84,78,88,39,67,25,40,34,31,29,82,8,43,37,39,40,59,46,75,49,80,47,36,26,49,33,52,76,47,72,89,46,72,66,52,31,36,37,42,35,45,50,27,42,38,56,83,52,83,39,58,36,52,42,60,67,76,88,65,83,92,64,76,75,79,81,69,94,57,93,68,76,73,64,36,42,49,79,46,76,53,80,51,81,61,68,92,34,55,33,36,41,38,36,46,67,56,97,44,29,40,33,42,39,36,37,35,38,41,69,65,64,69,64,66,66,53,59,66,68,70,76,114

Mean predicted aligned error: 12.91 Å

Radius of gyration: 31.55 Å; Cα contacts (8 Å, |Δi|>4): 637; chains: 1; bounding box: 85×52×87 Å